Protein AF-A0A7C4GEW9-F1 (afdb_monomer_lite)

Sequence (315 aa):
MKRRIAILQPGYLPWLGYFDQLARVDLFVHYDDVQYTRRDWRNRNRVKGPDGPQWLTVPVAVKGRYDTLIRDVAIADADWARRHLATLRPPEPRPARRITRTGSATPPSLPRPASSDGSWPSFRGPVASGVADGQRLPDSWNGETRTNIRWKTPIPGLGHSSPVVWGDRVFVTIAVSSLGGATFKPGLYGDGDASTDRSRHKWIVYAIDKRTGKVVWERLAFEGEPVDKRHIKSTYASSTPATDGRIVVAWFGSQGVYAYDVNGTALWKVDLGRLDLGAYDVPAVEWGPASSPIIWDDLVILQCDNQTDSFIVAP

Secondary structure (DSSP, 8-state):
-PPPEEEE---SS--HHHHHHHHH-SEEEE--SSB--TTSTTTEEEEEETTEEEEEE--B--TT-SS-BGGGPPBS-TTHHHHHHHHHSPPSPPPPP--EEEE-SSPPPPPPPPP-TT-B-STTSGGG----TTS---S---TTT-TT--------SB--PPPEEETTEEEEEEEEETTSS-----SS--SSPBPS--S-EEEEEEEEETTT--EEEEEEEEEE--SS--BTT--TT-SPPEE-SSEEEEE-GGG-EEEEETT--EEEEEE------EETTEEEEE-------EEETTEEEEEE--TTT-EEE--

pLDDT: mean 90.79, std 7.69, range [60.16, 98.75]

Structure (mmCIF, N/CA/C/O backbone):
data_AF-A0A7C4GEW9-F1
#
_entry.id   AF-A0A7C4GEW9-F1
#
loop_
_atom_site.group_PDB
_atom_site.id
_atom_site.type_symbol
_atom_site.label_atom_id
_atom_site.label_alt_id
_atom_site.label_comp_id
_atom_site.label_asym_id
_atom_site.label_entity_id
_atom_site.label_seq_id
_atom_site.pdbx_PDB_ins_code
_atom_site.Cartn_x
_atom_site.Cartn_y
_atom_site.Cartn_z
_atom_site.occupancy
_atom_site.B_iso_or_equiv
_atom_site.auth_seq_id
_atom_site.auth_comp_id
_atom_site.auth_asym_id
_atom_site.auth_atom_id
_atom_site.pdbx_PDB_model_num
ATOM 1 N N . MET A 1 1 ? -16.437 -19.220 -25.711 1.00 68.62 1 MET A N 1
ATOM 2 C CA . MET A 1 1 ? -15.608 -18.375 -24.818 1.00 68.62 1 MET A CA 1
ATOM 3 C C . MET A 1 1 ? -15.107 -17.180 -25.623 1.00 68.62 1 MET A C 1
ATOM 5 O O . MET A 1 1 ? -14.676 -17.397 -26.749 1.00 68.62 1 MET A O 1
ATOM 9 N N . LYS A 1 2 ? -15.206 -15.941 -25.118 1.00 85.25 2 LYS A N 1
ATOM 10 C CA . LYS A 1 2 ? -14.604 -14.772 -25.791 1.00 85.25 2 LYS A CA 1
ATOM 11 C C . LYS A 1 2 ? -13.094 -14.779 -25.514 1.00 85.25 2 LYS A C 1
ATOM 13 O O . LYS A 1 2 ? -12.726 -14.832 -24.347 1.00 85.25 2 LYS A O 1
ATOM 18 N N . ARG A 1 3 ? -12.250 -14.743 -26.554 1.00 93.69 3 ARG A N 1
ATOM 19 C CA . ARG A 1 3 ? -10.795 -14.553 -26.403 1.00 93.69 3 ARG A CA 1
ATOM 20 C C . ARG A 1 3 ? -10.498 -13.083 -26.111 1.00 93.69 3 ARG A C 1
ATOM 22 O O . ARG A 1 3 ? -11.025 -12.208 -26.796 1.00 93.69 3 ARG A O 1
ATOM 29 N N . ARG A 1 4 ? -9.656 -12.817 -25.118 1.00 96.19 4 ARG A N 1
ATOM 30 C CA . ARG A 1 4 ? -9.105 -11.495 -24.804 1.00 96.19 4 ARG A CA 1
ATOM 31 C C . ARG A 1 4 ? -7.829 -11.302 -25.609 1.00 96.19 4 ARG A C 1
ATOM 33 O O . ARG A 1 4 ? -6.945 -12.154 -25.562 1.00 96.19 4 ARG A O 1
ATOM 40 N N . ILE A 1 5 ? -7.746 -10.195 -26.335 1.00 97.00 5 ILE A N 1
ATOM 41 C CA . ILE A 1 5 ? -6.612 -9.869 -27.200 1.00 97.00 5 ILE A CA 1
ATOM 42 C C . ILE A 1 5 ? -6.106 -8.479 -26.814 1.00 97.00 5 ILE A C 1
ATOM 44 O O . ILE A 1 5 ? -6.915 -7.562 -26.675 1.00 97.00 5 ILE A O 1
ATOM 48 N N . ALA A 1 6 ? -4.792 -8.324 -26.655 1.00 96.81 6 ALA A N 1
ATOM 49 C CA . ALA A 1 6 ? -4.138 -7.018 -26.570 1.00 96.81 6 ALA A CA 1
ATOM 50 C C . ALA A 1 6 ? -3.207 -6.835 -27.769 1.00 96.81 6 ALA A C 1
ATOM 52 O O . ALA A 1 6 ? -2.519 -7.770 -28.178 1.00 96.81 6 ALA A O 1
ATOM 53 N N . ILE A 1 7 ? -3.206 -5.628 -28.331 1.00 96.94 7 ILE A N 1
ATOM 54 C CA . ILE A 1 7 ? -2.414 -5.253 -29.502 1.00 96.94 7 ILE A CA 1
ATOM 55 C C . ILE A 1 7 ? -1.656 -3.978 -29.137 1.00 96.94 7 ILE A C 1
ATOM 57 O O . ILE A 1 7 ? -2.282 -2.934 -28.956 1.00 96.94 7 ILE A O 1
ATOM 61 N N . LEU A 1 8 ? -0.332 -4.060 -28.994 1.00 95.31 8 LEU A N 1
ATOM 62 C CA . LEU A 1 8 ? 0.520 -2.929 -28.603 1.00 95.31 8 LEU A CA 1
ATOM 63 C C . LEU A 1 8 ? 1.819 -2.917 -29.406 1.00 95.31 8 LEU A C 1
ATOM 65 O O . LEU A 1 8 ? 2.391 -3.963 -29.709 1.00 95.31 8 LEU A O 1
ATOM 69 N N . GLN A 1 9 ? 2.314 -1.718 -29.714 1.00 93.44 9 GLN A N 1
ATOM 70 C CA . GLN A 1 9 ? 3.649 -1.548 -30.290 1.00 93.44 9 GLN A CA 1
ATOM 71 C C . GLN A 1 9 ? 4.717 -1.993 -29.271 1.00 93.44 9 GLN A C 1
ATOM 73 O O . GLN A 1 9 ? 4.549 -1.743 -28.073 1.00 93.44 9 GLN A O 1
ATOM 78 N N . PRO A 1 10 ? 5.824 -2.624 -29.705 1.00 91.44 10 PRO A N 1
ATOM 79 C CA . PRO A 1 10 ? 6.915 -2.975 -28.803 1.00 91.44 10 PRO A CA 1
ATOM 80 C C . PRO A 1 10 ? 7.613 -1.714 -28.278 1.00 91.44 10 PRO A C 1
ATOM 82 O O . PRO A 1 10 ? 7.695 -0.698 -28.970 1.00 91.44 10 PRO A O 1
ATOM 85 N N . GLY A 1 11 ? 8.158 -1.792 -27.065 1.00 90.00 11 GLY A N 1
ATOM 86 C CA . GLY A 1 11 ? 8.915 -0.702 -26.458 1.00 90.00 11 GLY A CA 1
ATOM 87 C C . GLY A 1 11 ? 10.159 -1.197 -25.735 1.00 90.00 11 GLY A C 1
ATOM 88 O O . GLY A 1 11 ? 10.149 -2.251 -25.103 1.00 90.00 11 GLY A O 1
ATOM 89 N N . TYR A 1 12 ? 11.239 -0.427 -25.818 1.00 91.75 12 TYR A N 1
ATOM 90 C CA . TYR A 1 12 ? 12.416 -0.598 -24.976 1.00 91.75 12 TYR A CA 1
ATOM 91 C C . TYR A 1 12 ? 12.065 -0.200 -23.540 1.00 91.75 12 TYR A C 1
ATOM 93 O O . TYR A 1 12 ? 11.583 0.905 -23.367 1.00 91.75 12 TYR A O 1
ATOM 101 N N . LEU A 1 13 ? 12.308 -1.049 -22.531 1.00 91.62 13 LEU A N 1
ATOM 102 C CA . LEU A 1 13 ? 11.919 -0.813 -21.122 1.00 91.62 13 LEU A CA 1
ATOM 103 C C . LEU A 1 13 ? 10.456 -0.326 -20.974 1.00 91.62 13 LEU A C 1
ATOM 105 O O . LEU A 1 13 ? 10.226 0.813 -20.556 1.00 91.62 13 LEU A O 1
ATOM 109 N N . PRO A 1 14 ? 9.458 -1.145 -21.355 1.00 90.94 14 PRO A N 1
ATOM 110 C CA . PRO A 1 14 ? 8.067 -0.723 -21.305 1.00 90.94 14 PRO A CA 1
ATOM 111 C C . PRO A 1 14 ? 7.590 -0.568 -19.853 1.00 90.94 14 PRO A C 1
ATOM 113 O O . PRO A 1 14 ? 8.111 -1.192 -18.927 1.00 90.94 14 PRO A O 1
ATOM 116 N N . TRP A 1 15 ? 6.578 0.274 -19.657 1.00 89.31 15 TRP A N 1
ATOM 117 C CA . TRP A 1 15 ? 5.946 0.495 -18.356 1.00 89.31 15 TRP A CA 1
ATOM 118 C C . TRP A 1 15 ? 5.228 -0.772 -17.854 1.00 89.31 15 TRP A C 1
ATOM 120 O O . TRP A 1 15 ? 4.841 -1.635 -18.641 1.00 89.31 15 TRP A O 1
ATOM 130 N N . LEU A 1 16 ? 5.006 -0.878 -16.539 1.00 87.12 16 LEU A N 1
ATOM 131 C CA . LEU A 1 16 ? 4.518 -2.112 -15.901 1.00 87.12 16 LEU A CA 1
ATOM 132 C C . LEU A 1 16 ? 3.201 -2.654 -16.469 1.00 87.12 16 LEU A C 1
ATOM 134 O O . LEU A 1 16 ? 3.041 -3.867 -16.573 1.00 87.12 16 LEU A O 1
ATOM 138 N N . GLY A 1 17 ? 2.264 -1.797 -16.876 1.00 89.31 17 GLY A N 1
ATOM 139 C CA . GLY A 1 17 ? 0.992 -2.289 -17.398 1.00 89.31 17 GLY A CA 1
ATOM 140 C C . GLY A 1 17 ? 1.057 -2.840 -18.821 1.00 89.31 17 GLY A C 1
ATOM 141 O O . GLY A 1 17 ? 0.121 -3.515 -19.229 1.00 89.31 17 GLY A O 1
ATOM 142 N N . TYR A 1 18 ? 2.174 -2.671 -19.537 1.00 92.69 18 TYR A N 1
ATOM 143 C CA . TYR A 1 18 ? 2.456 -3.485 -20.721 1.00 92.69 18 TYR A CA 1
ATOM 144 C C . TYR A 1 18 ? 2.511 -4.974 -20.343 1.00 92.69 18 TYR A C 1
ATOM 146 O O . TYR A 1 18 ? 1.886 -5.814 -20.988 1.00 92.69 18 TYR A O 1
ATOM 154 N N . PHE A 1 19 ? 3.221 -5.296 -19.255 1.00 91.94 19 PHE A N 1
ATOM 155 C CA . PHE A 1 19 ? 3.336 -6.662 -18.743 1.00 91.94 19 PHE A CA 1
ATOM 156 C C . PHE A 1 19 ? 2.042 -7.138 -18.077 1.00 91.94 19 PHE A C 1
ATOM 158 O O . PHE A 1 19 ? 1.675 -8.297 -18.238 1.00 91.94 19 PHE A O 1
ATOM 165 N N . ASP A 1 20 ? 1.318 -6.251 -17.387 1.00 89.38 20 ASP A N 1
ATOM 166 C CA . ASP A 1 20 ? -0.007 -6.572 -16.835 1.00 89.38 20 ASP A CA 1
ATOM 167 C C . ASP A 1 20 ? -1.002 -6.944 -17.946 1.00 89.38 20 ASP A C 1
ATOM 169 O O . ASP A 1 20 ? -1.702 -7.949 -17.848 1.00 89.38 20 ASP A O 1
ATOM 173 N N . GLN A 1 21 ? -1.025 -6.190 -19.051 1.00 91.38 21 GLN A N 1
ATOM 174 C CA . GLN A 1 21 ? -1.842 -6.527 -20.218 1.00 91.38 21 GLN A CA 1
ATOM 175 C C . GLN A 1 21 ? -1.414 -7.860 -20.831 1.00 91.38 21 GLN A C 1
ATOM 177 O O . GLN A 1 21 ? -2.272 -8.707 -21.068 1.00 91.38 21 GLN A O 1
ATOM 182 N N . LEU A 1 22 ? -0.108 -8.072 -21.029 1.00 93.44 22 LEU A N 1
ATOM 183 C CA . LEU A 1 22 ? 0.448 -9.334 -21.522 1.00 93.44 22 LEU A CA 1
ATOM 184 C C . LEU A 1 22 ? 0.022 -10.533 -20.660 1.00 93.44 22 LEU A C 1
ATOM 186 O O . LEU A 1 22 ? -0.371 -11.559 -21.205 1.00 93.44 22 LEU A O 1
ATOM 190 N N . ALA A 1 23 ? 0.036 -10.392 -19.334 1.00 90.81 23 ALA A N 1
ATOM 191 C CA . ALA A 1 23 ? -0.348 -11.450 -18.400 1.00 90.81 23 ALA A CA 1
ATOM 192 C C . ALA A 1 23 ? -1.866 -11.723 -18.350 1.00 90.81 23 ALA A C 1
ATOM 194 O O . ALA A 1 23 ? -2.288 -12.779 -17.878 1.00 90.81 23 ALA A O 1
ATOM 195 N N . ARG A 1 24 ? -2.707 -10.784 -18.806 1.00 90.19 24 ARG A N 1
ATOM 196 C CA . ARG A 1 24 ? -4.179 -10.865 -18.705 1.00 90.19 24 ARG A CA 1
ATOM 197 C C . ARG A 1 24 ? -4.882 -11.336 -19.972 1.00 90.19 24 ARG A C 1
ATOM 199 O O . ARG A 1 24 ? -6.085 -11.608 -19.909 1.00 90.19 24 ARG A O 1
ATOM 206 N N . VAL A 1 25 ? -4.198 -11.375 -21.110 1.00 94.75 25 VAL A N 1
ATOM 207 C CA . VAL A 1 25 ? -4.804 -11.713 -22.404 1.00 94.75 25 VAL A CA 1
ATOM 208 C C . VAL A 1 25 ? -4.492 -13.137 -22.833 1.00 94.75 25 VAL A C 1
ATOM 210 O O . VAL A 1 25 ? -3.486 -13.715 -22.443 1.00 94.75 25 VAL A O 1
ATOM 213 N N . ASP A 1 26 ? -5.367 -13.698 -23.667 1.00 96.62 26 ASP A N 1
ATOM 214 C CA . ASP A 1 26 ? -5.178 -15.039 -24.224 1.00 96.62 26 ASP A CA 1
ATOM 215 C C . ASP A 1 26 ? -4.279 -14.994 -25.478 1.00 96.62 26 ASP A C 1
ATOM 217 O O . ASP A 1 26 ? -3.694 -16.000 -25.871 1.00 96.62 26 ASP A O 1
ATOM 221 N N . LEU A 1 27 ? -4.181 -13.822 -26.119 1.00 96.44 27 LEU A N 1
ATOM 222 C CA . LEU A 1 27 ? -3.279 -13.534 -27.231 1.00 96.44 27 LEU A CA 1
ATOM 223 C C . LEU A 1 27 ? -2.762 -12.095 -27.118 1.00 96.44 27 LEU A C 1
ATOM 225 O O . LEU A 1 27 ? -3.548 -11.148 -27.061 1.00 96.44 27 LEU A O 1
ATOM 229 N N . PHE A 1 28 ? -1.443 -11.932 -27.142 1.00 96.81 28 PHE A N 1
ATOM 230 C CA . PHE A 1 28 ? -0.791 -10.631 -27.228 1.00 96.81 28 PHE A CA 1
ATOM 231 C C . PHE A 1 28 ? -0.137 -10.481 -28.600 1.00 96.81 28 PHE A C 1
ATOM 233 O O . PHE A 1 28 ? 0.632 -11.345 -29.019 1.00 96.81 28 PHE A O 1
ATOM 240 N N . VAL A 1 29 ? -0.453 -9.399 -29.306 1.00 96.50 29 VAL A N 1
ATOM 241 C CA . VAL A 1 29 ? 0.064 -9.115 -30.647 1.00 96.50 29 VAL A CA 1
ATOM 242 C C . VAL A 1 29 ? 0.995 -7.912 -30.575 1.00 96.50 29 VAL A C 1
ATOM 244 O O . VAL A 1 29 ? 0.588 -6.824 -30.162 1.00 96.50 29 VAL A O 1
ATOM 247 N N . HIS A 1 30 ? 2.239 -8.101 -31.013 1.00 95.12 30 HIS A N 1
ATOM 248 C CA . HIS A 1 30 ? 3.147 -6.989 -31.260 1.00 95.12 30 HIS A CA 1
ATOM 249 C C . HIS A 1 30 ? 2.709 -6.250 -32.526 1.00 95.12 30 HIS A C 1
ATOM 251 O O . HIS A 1 30 ? 2.726 -6.809 -33.619 1.00 95.12 30 HIS A O 1
ATOM 257 N N . TYR A 1 31 ? 2.302 -4.993 -32.372 1.00 95.75 31 TYR A N 1
ATOM 258 C CA . TYR A 1 31 ? 1.908 -4.135 -33.484 1.00 95.75 31 TYR A CA 1
ATOM 259 C C . TYR A 1 31 ? 3.142 -3.474 -34.098 1.00 95.75 31 TYR A C 1
ATOM 261 O O . TYR A 1 31 ? 3.495 -2.344 -33.760 1.00 95.75 31 TYR A O 1
ATOM 269 N N . ASP A 1 32 ? 3.864 -4.220 -34.926 1.00 94.50 32 ASP A N 1
ATOM 270 C CA . ASP A 1 32 ? 5.180 -3.839 -35.447 1.00 94.50 32 ASP A CA 1
ATOM 271 C C . ASP A 1 32 ? 5.240 -3.679 -36.983 1.00 94.50 32 ASP A C 1
ATOM 273 O O . ASP A 1 32 ? 6.295 -3.336 -37.516 1.00 94.50 32 ASP A O 1
ATOM 277 N N . ASP A 1 33 ? 4.112 -3.831 -37.689 1.00 95.25 33 ASP A N 1
ATOM 278 C CA . ASP A 1 33 ? 3.904 -3.492 -39.117 1.00 95.25 33 ASP A CA 1
ATOM 279 C C . ASP A 1 33 ? 3.539 -2.020 -39.349 1.00 95.25 33 ASP A C 1
ATOM 281 O O . ASP A 1 33 ? 2.965 -1.639 -40.368 1.00 95.25 33 ASP A O 1
ATOM 285 N N . VAL A 1 34 ? 3.911 -1.161 -38.411 1.00 93.06 34 VAL A N 1
ATOM 286 C CA . VAL A 1 34 ? 3.724 0.286 -38.499 1.00 93.06 34 VAL A CA 1
ATOM 287 C C . VAL A 1 34 ? 5.048 1.007 -38.588 1.00 93.06 34 VAL A C 1
ATOM 289 O O . VAL A 1 34 ? 6.083 0.503 -38.153 1.00 93.06 34 VAL A O 1
ATOM 292 N N . GLN A 1 35 ? 5.002 2.216 -39.141 1.00 92.38 35 GLN A N 1
ATOM 293 C CA . GLN A 1 35 ? 6.175 3.052 -39.347 1.00 92.38 35 GLN A CA 1
ATOM 294 C C . GLN A 1 35 ? 6.931 3.310 -38.034 1.00 92.38 35 GLN A C 1
ATOM 296 O O . GLN A 1 35 ? 6.380 3.756 -37.018 1.00 92.38 35 GLN A O 1
ATOM 301 N N . TYR A 1 36 ? 8.237 3.067 -38.068 1.00 90.81 36 TYR A N 1
ATOM 302 C CA . TYR A 1 36 ? 9.139 3.437 -36.993 1.00 90.81 36 TYR A CA 1
ATOM 303 C C . TYR A 1 36 ? 9.287 4.961 -36.909 1.00 90.81 36 TYR A C 1
ATOM 305 O O . TYR A 1 36 ? 9.584 5.630 -37.897 1.00 90.81 36 TYR A O 1
ATOM 313 N N . THR A 1 37 ? 9.169 5.523 -35.703 1.00 88.38 37 THR A N 1
ATOM 314 C CA . THR A 1 37 ? 9.461 6.943 -35.469 1.00 88.38 37 THR A CA 1
ATOM 315 C C . THR A 1 37 ? 10.691 7.099 -34.591 1.00 88.38 37 THR A C 1
ATOM 317 O O . THR A 1 37 ? 10.850 6.418 -33.579 1.00 88.38 37 THR A O 1
ATOM 320 N N . ARG A 1 38 ? 11.541 8.063 -34.934 1.00 84.12 38 ARG A N 1
ATOM 321 C CA . ARG A 1 38 ? 12.778 8.335 -34.198 1.00 84.12 38 ARG A CA 1
ATOM 322 C C . ARG A 1 38 ? 12.509 9.101 -32.907 1.00 84.12 38 ARG A C 1
ATOM 324 O O . ARG A 1 38 ? 11.641 9.966 -32.874 1.00 84.12 38 ARG A O 1
ATOM 331 N N . ARG A 1 39 ? 13.372 8.881 -31.906 1.00 83.25 39 ARG A N 1
ATOM 332 C CA . ARG A 1 39 ? 13.388 9.620 -30.625 1.00 83.25 39 ARG A CA 1
ATOM 333 C C . ARG A 1 39 ? 12.078 9.482 -29.836 1.00 83.25 39 ARG A C 1
ATOM 335 O O . ARG A 1 39 ? 11.735 10.374 -29.060 1.00 83.25 39 ARG A O 1
ATOM 342 N N . ASP A 1 40 ? 11.402 8.354 -30.001 1.00 87.06 40 ASP A N 1
ATOM 343 C CA . ASP A 1 40 ? 10.171 8.021 -29.291 1.00 87.06 40 ASP A CA 1
ATOM 344 C C . ASP A 1 40 ? 10.437 6.986 -28.186 1.00 87.06 40 ASP A C 1
ATOM 346 O O . ASP A 1 40 ? 11.437 6.269 -28.210 1.00 87.06 40 ASP A O 1
ATOM 350 N N . TRP A 1 41 ? 9.526 6.882 -27.226 1.00 85.69 41 TRP A N 1
ATOM 351 C CA . TRP A 1 41 ? 9.552 5.955 -26.094 1.00 85.69 41 TRP A CA 1
ATOM 352 C C . TRP A 1 41 ? 9.715 4.484 -26.499 1.00 85.69 41 TRP A C 1
ATOM 354 O O . TRP A 1 41 ? 10.196 3.671 -25.716 1.00 85.69 41 TRP A O 1
ATOM 364 N N . ARG A 1 42 ? 9.402 4.139 -27.753 1.00 87.75 42 ARG A N 1
ATOM 365 C CA . ARG A 1 42 ? 9.656 2.810 -28.323 1.00 87.75 42 ARG A CA 1
ATOM 366 C C . ARG A 1 42 ? 11.130 2.418 -28.331 1.00 87.75 42 ARG A C 1
ATOM 368 O O . ARG A 1 42 ? 11.439 1.249 -28.127 1.00 87.75 42 ARG A O 1
ATOM 375 N N . ASN A 1 43 ? 12.041 3.366 -28.557 1.00 91.88 43 ASN A N 1
ATOM 376 C CA . ASN A 1 43 ? 13.473 3.079 -28.671 1.00 91.88 43 ASN A CA 1
ATOM 377 C C . ASN A 1 43 ? 14.322 3.764 -27.595 1.00 91.88 43 ASN A C 1
ATOM 379 O O . ASN A 1 43 ? 15.546 3.627 -27.616 1.00 91.88 43 ASN A O 1
ATOM 383 N N . ARG A 1 44 ? 13.711 4.504 -26.663 1.00 93.75 44 ARG A N 1
ATOM 384 C CA . ARG A 1 44 ? 14.440 5.139 -25.566 1.00 93.75 44 ARG A CA 1
ATOM 385 C C . ARG A 1 44 ? 13.614 5.312 -24.301 1.00 93.75 44 ARG A C 1
ATOM 387 O O . ARG A 1 44 ? 12.412 5.516 -24.366 1.00 93.75 44 ARG A O 1
ATOM 394 N N . ASN A 1 45 ? 14.298 5.337 -23.164 1.00 94.19 45 ASN A N 1
ATOM 395 C CA . ASN A 1 45 ? 13.718 5.668 -21.867 1.00 94.19 45 ASN A CA 1
ATOM 396 C C . ASN A 1 45 ? 14.550 6.712 -21.135 1.00 94.19 45 ASN A C 1
ATOM 398 O O . ASN A 1 45 ? 15.758 6.820 -21.356 1.00 94.19 45 ASN A O 1
ATOM 402 N N . ARG A 1 46 ? 13.899 7.475 -20.254 1.00 91.88 46 ARG A N 1
ATOM 403 C CA . ARG A 1 46 ? 14.572 8.427 -19.371 1.00 91.88 46 ARG A CA 1
ATOM 404 C C . ARG A 1 46 ? 14.743 7.784 -18.003 1.00 91.88 46 ARG A C 1
ATOM 406 O O . ARG A 1 46 ? 13.765 7.362 -17.399 1.00 91.88 46 ARG A O 1
ATOM 413 N N . VAL A 1 47 ? 15.980 7.717 -17.528 1.00 89.81 47 VAL A N 1
ATOM 414 C CA . VAL A 1 47 ? 16.335 7.085 -16.252 1.00 89.81 47 VAL A CA 1
ATOM 415 C C . VAL A 1 47 ? 17.085 8.077 -15.375 1.00 89.81 47 VAL A C 1
ATOM 417 O O . VAL A 1 47 ? 17.750 8.981 -15.884 1.00 89.81 47 VAL A O 1
ATOM 420 N N . LYS A 1 48 ? 16.983 7.926 -14.055 1.00 82.00 48 LYS A N 1
ATOM 421 C CA . LYS A 1 48 ? 17.805 8.685 -13.108 1.00 82.00 48 LYS A CA 1
ATOM 422 C C . LYS A 1 48 ? 19.188 8.036 -13.049 1.00 82.00 48 LYS A C 1
ATOM 424 O O . LYS A 1 48 ? 19.294 6.886 -12.638 1.00 82.00 48 LYS A O 1
ATOM 429 N N . GLY A 1 49 ? 20.216 8.753 -13.489 1.00 79.06 49 GLY A N 1
ATOM 430 C CA . GLY A 1 49 ? 21.611 8.363 -13.308 1.00 79.06 49 GLY A CA 1
ATOM 431 C C . GLY A 1 49 ? 22.295 9.154 -12.188 1.00 79.06 49 GLY A C 1
ATOM 432 O O . GLY A 1 49 ? 21.646 9.993 -11.557 1.00 79.06 49 GLY A O 1
ATOM 433 N N . PRO A 1 50 ? 23.597 8.910 -11.956 1.00 72.06 50 PRO A N 1
ATOM 434 C CA . PRO A 1 50 ? 24.366 9.572 -10.898 1.00 72.06 50 PRO A CA 1
ATOM 435 C C . PRO A 1 50 ? 24.401 11.099 -11.062 1.00 72.06 50 PRO A C 1
ATOM 437 O O . PRO A 1 50 ? 24.173 11.816 -10.096 1.00 72.06 50 PRO A O 1
ATOM 440 N N . ASP A 1 51 ? 24.551 11.588 -12.295 1.00 78.12 51 ASP A N 1
ATOM 441 C CA . ASP A 1 51 ? 24.590 13.024 -12.614 1.00 78.12 51 ASP A CA 1
ATOM 442 C C . ASP A 1 51 ? 23.206 13.602 -12.975 1.00 78.12 51 ASP A C 1
ATOM 444 O O . ASP A 1 51 ? 23.089 14.664 -13.586 1.00 78.12 51 ASP A O 1
ATO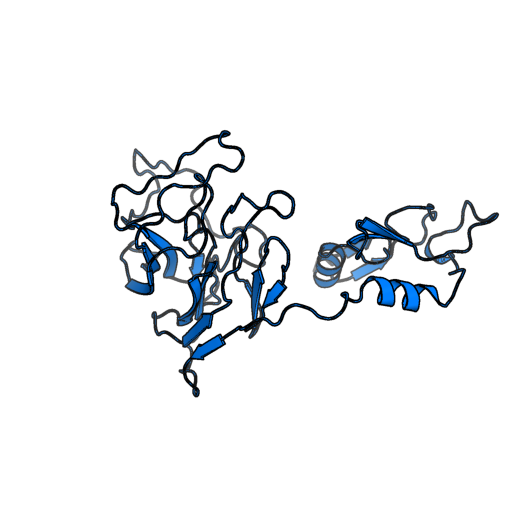M 448 N N . GLY A 1 52 ? 22.129 12.883 -12.636 1.00 82.00 52 GLY A N 1
ATOM 449 C CA . GLY A 1 52 ? 20.750 13.276 -12.921 1.00 82.00 52 GLY A CA 1
ATOM 450 C C . GLY A 1 52 ? 20.091 12.513 -14.081 1.00 82.00 52 GLY A C 1
ATOM 451 O O . GLY A 1 52 ? 20.539 11.431 -14.477 1.00 82.00 52 GLY A O 1
ATOM 452 N N . PRO A 1 53 ? 18.951 13.012 -14.597 1.00 89.31 53 PRO A N 1
ATOM 453 C CA . PRO A 1 53 ? 18.167 12.306 -15.606 1.00 89.31 53 PRO A CA 1
ATOM 454 C C . PRO A 1 53 ? 18.900 12.185 -16.948 1.00 89.31 53 PRO A C 1
ATOM 456 O O . PRO A 1 53 ? 19.221 13.195 -17.570 1.00 89.31 53 PRO A O 1
ATOM 459 N N . GLN A 1 54 ? 19.055 10.964 -17.458 1.00 91.69 54 GLN A N 1
ATOM 460 C CA . GLN A 1 54 ? 19.697 10.678 -18.745 1.00 91.69 54 GLN A CA 1
ATOM 461 C C . GLN A 1 54 ? 18.827 9.790 -19.643 1.00 91.69 54 GLN A C 1
ATOM 463 O O . GLN A 1 54 ? 17.963 9.051 -19.170 1.00 91.69 54 GLN A O 1
ATOM 468 N N . TRP A 1 55 ? 19.038 9.878 -20.957 1.00 93.38 55 TRP A N 1
ATOM 469 C CA . TRP A 1 55 ? 18.338 9.051 -21.941 1.00 93.38 55 TRP A CA 1
ATOM 470 C C . TRP A 1 55 ? 19.127 7.778 -22.242 1.00 93.38 55 TRP A C 1
ATOM 472 O O . TRP A 1 55 ? 20.255 7.849 -22.719 1.00 93.38 55 TRP A O 1
ATOM 482 N N . LEU A 1 56 ? 18.491 6.622 -22.076 1.00 94.56 56 LEU A N 1
ATOM 483 C CA . LEU A 1 56 ? 18.945 5.358 -22.649 1.00 94.56 56 LEU A CA 1
ATOM 484 C C . LEU A 1 56 ? 18.278 5.190 -24.007 1.00 94.56 56 LEU A C 1
ATOM 486 O O . LEU A 1 56 ? 17.060 5.060 -24.054 1.00 94.56 56 LEU A O 1
ATOM 490 N N . THR A 1 57 ? 19.039 5.212 -25.101 1.00 94.94 57 THR A N 1
ATOM 491 C CA . THR A 1 57 ? 18.502 5.106 -26.469 1.00 94.94 57 THR A CA 1
ATOM 492 C C . THR A 1 57 ? 19.097 3.895 -27.165 1.00 94.94 57 THR A C 1
ATOM 494 O O . THR A 1 57 ? 20.307 3.838 -27.362 1.00 94.94 57 THR A O 1
ATOM 497 N N . VAL A 1 58 ? 18.251 2.947 -27.571 1.00 94.25 58 VAL A N 1
ATOM 498 C CA . VAL A 1 58 ? 18.665 1.820 -28.412 1.00 94.25 58 VAL A CA 1
ATOM 499 C C . VAL A 1 58 ? 19.102 2.385 -29.770 1.00 94.25 58 VAL A C 1
ATOM 501 O O . VAL A 1 58 ? 18.288 3.025 -30.453 1.00 94.25 58 VAL A O 1
ATOM 504 N N . PRO A 1 59 ? 20.377 2.210 -30.160 1.00 93.44 59 PRO A N 1
ATOM 505 C CA . PRO A 1 59 ? 20.897 2.742 -31.406 1.00 93.44 59 PRO A CA 1
ATOM 506 C C . PRO A 1 59 ? 20.363 1.910 -32.567 1.00 93.44 59 PRO A C 1
ATOM 508 O O . PRO A 1 59 ? 20.537 0.695 -32.610 1.00 93.44 59 PRO A O 1
ATOM 511 N N . VAL A 1 60 ? 19.721 2.569 -33.526 1.00 91.75 60 VAL A N 1
ATOM 512 C CA . VAL A 1 60 ? 19.088 1.915 -34.675 1.00 91.75 60 VAL A CA 1
ATOM 513 C C . VAL A 1 60 ? 19.545 2.532 -35.994 1.00 91.75 60 VAL A C 1
ATOM 515 O O . VAL A 1 60 ? 19.857 3.724 -36.069 1.00 91.75 60 VAL A O 1
ATOM 518 N N . ALA A 1 61 ? 19.586 1.722 -37.049 1.00 88.38 61 ALA A N 1
ATOM 519 C CA . ALA A 1 61 ? 19.988 2.139 -38.384 1.00 88.38 61 ALA A CA 1
ATOM 520 C C . ALA A 1 61 ? 18.879 2.976 -39.036 1.00 88.38 61 ALA A C 1
ATOM 522 O O . ALA A 1 61 ? 17.844 2.453 -39.441 1.00 88.38 61 ALA A O 1
ATOM 523 N N . VAL A 1 62 ? 19.092 4.292 -39.133 1.00 75.38 62 VAL A N 1
ATOM 524 C CA . VAL A 1 62 ? 18.039 5.237 -39.547 1.00 75.38 62 VAL A CA 1
ATOM 525 C C . VAL A 1 62 ? 18.322 6.008 -40.838 1.00 75.38 62 VAL A C 1
ATOM 527 O O . VAL A 1 62 ? 17.391 6.497 -41.472 1.00 75.38 62 VAL A O 1
ATOM 530 N N . LYS A 1 63 ? 19.579 6.158 -41.264 1.00 74.06 63 LYS A N 1
ATOM 531 C CA . LYS A 1 63 ? 19.922 6.987 -42.434 1.00 74.06 63 LYS A CA 1
ATOM 532 C C . LYS A 1 63 ? 19.282 6.413 -43.712 1.00 74.06 63 LYS A C 1
ATOM 534 O O . LYS A 1 63 ? 19.498 5.249 -44.025 1.00 74.06 63 LYS A O 1
ATOM 539 N N . GLY A 1 64 ? 18.491 7.226 -44.423 1.00 71.44 64 GLY A N 1
ATOM 540 C CA . GLY A 1 64 ? 17.786 6.825 -45.655 1.00 71.44 64 GLY A CA 1
ATOM 541 C C . GLY A 1 64 ? 16.579 5.896 -45.460 1.00 71.44 64 GLY A C 1
ATOM 542 O O . GLY A 1 64 ? 16.049 5.389 -46.438 1.00 71.44 64 GLY A O 1
ATOM 543 N N . ARG A 1 65 ? 16.149 5.661 -44.213 1.00 74.38 65 ARG A N 1
ATOM 544 C CA . ARG A 1 65 ? 15.120 4.681 -43.833 1.00 74.38 65 ARG A CA 1
ATOM 545 C C . ARG A 1 65 ? 13.950 5.370 -43.125 1.00 74.38 65 ARG A C 1
ATOM 547 O O . ARG A 1 65 ? 13.863 5.340 -41.899 1.00 74.38 65 ARG A O 1
ATOM 554 N N . TYR A 1 66 ? 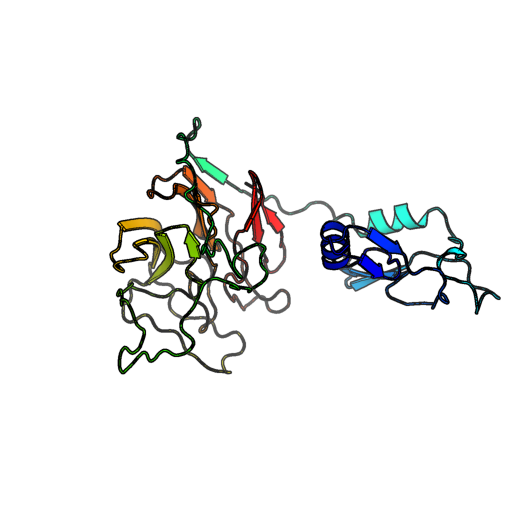13.135 6.110 -43.878 1.00 73.31 66 TYR A N 1
ATOM 555 C CA . TYR A 1 66 ? 12.045 6.926 -43.319 1.00 73.31 66 TYR A CA 1
ATOM 556 C C . TYR A 1 66 ? 10.721 6.159 -43.194 1.00 73.31 66 TYR A C 1
ATOM 558 O O . TYR A 1 66 ? 9.988 6.411 -42.244 1.00 73.31 66 TYR A O 1
ATOM 566 N N . ASP A 1 67 ? 10.479 5.166 -44.052 1.00 85.81 67 ASP A N 1
ATOM 567 C CA . ASP A 1 67 ? 9.237 4.368 -44.074 1.00 85.81 67 ASP A CA 1
ATOM 568 C C . ASP A 1 67 ? 9.419 2.947 -43.518 1.00 85.81 67 ASP A C 1
ATOM 570 O O . ASP A 1 67 ? 8.583 2.070 -43.707 1.00 85.81 67 ASP A O 1
ATOM 574 N N . THR A 1 68 ? 10.539 2.694 -42.838 1.00 90.69 68 THR A N 1
ATOM 575 C CA . THR A 1 68 ? 10.845 1.380 -42.263 1.00 90.69 68 THR A CA 1
ATOM 576 C C . THR A 1 68 ? 9.833 1.022 -41.178 1.00 90.69 68 THR A C 1
ATOM 578 O O . THR A 1 68 ? 9.596 1.811 -40.259 1.00 90.69 68 THR A O 1
ATOM 581 N N . LEU A 1 69 ? 9.251 -0.174 -41.280 1.00 93.81 69 LEU A N 1
ATOM 582 C CA . LEU A 1 69 ? 8.364 -0.723 -40.259 1.00 93.81 69 LEU A CA 1
ATOM 583 C C . LEU A 1 69 ? 9.164 -1.066 -39.004 1.00 93.81 69 LEU A C 1
ATOM 585 O O . LEU A 1 69 ? 10.348 -1.387 -39.093 1.00 93.81 69 LEU A O 1
ATOM 589 N N . ILE A 1 70 ? 8.529 -1.031 -37.833 1.00 92.88 70 ILE A N 1
ATOM 590 C CA . ILE A 1 70 ? 9.189 -1.350 -36.558 1.00 92.88 70 ILE A CA 1
ATOM 591 C C . ILE A 1 70 ? 9.889 -2.719 -36.614 1.00 92.88 70 ILE A C 1
ATOM 593 O O . ILE A 1 70 ? 11.037 -2.817 -36.179 1.00 92.88 70 ILE A O 1
ATOM 597 N N . ARG A 1 71 ? 9.246 -3.741 -37.194 1.00 93.31 71 ARG A N 1
ATOM 598 C CA . ARG A 1 71 ? 9.812 -5.097 -37.339 1.00 93.31 71 ARG A CA 1
ATOM 599 C C . ARG A 1 71 ? 11.082 -5.181 -38.198 1.00 93.31 71 ARG A C 1
ATOM 601 O O . ARG A 1 71 ? 11.857 -6.116 -38.032 1.00 93.31 71 ARG A O 1
ATOM 608 N N . ASP A 1 72 ? 11.321 -4.195 -39.063 1.00 92.94 72 ASP A N 1
ATOM 609 C CA . ASP A 1 72 ? 12.449 -4.166 -40.008 1.00 92.94 72 ASP A CA 1
ATOM 610 C C . ASP A 1 72 ? 13.615 -3.278 -39.526 1.00 92.94 72 ASP A C 1
ATOM 612 O O . ASP A 1 72 ? 14.614 -3.074 -40.229 1.00 92.94 72 ASP A O 1
ATOM 616 N N . VAL A 1 73 ? 13.505 -2.699 -38.326 1.00 91.19 73 VAL A N 1
ATOM 617 C CA . VAL A 1 73 ? 14.533 -1.818 -37.765 1.00 91.19 73 VAL A CA 1
ATOM 618 C C . VAL A 1 73 ? 15.733 -2.631 -37.277 1.00 91.19 73 VAL A C 1
ATOM 620 O O . VAL A 1 73 ? 15.647 -3.403 -36.327 1.00 91.19 73 VAL A O 1
ATOM 623 N N . ALA A 1 74 ? 16.900 -2.383 -37.873 1.00 91.44 74 ALA A N 1
ATOM 624 C CA . ALA A 1 74 ? 18.159 -2.980 -37.434 1.00 91.44 74 ALA A CA 1
ATOM 625 C C . ALA A 1 74 ? 18.819 -2.162 -36.311 1.00 91.44 74 ALA A C 1
ATOM 627 O O . ALA A 1 74 ? 18.889 -0.931 -36.382 1.00 91.44 74 ALA A O 1
ATOM 628 N N . ILE A 1 75 ? 19.366 -2.849 -35.306 1.00 93.25 75 ILE A N 1
ATOM 629 C CA . ILE A 1 75 ? 20.208 -2.246 -34.263 1.00 93.25 75 ILE A CA 1
ATOM 630 C C . ILE A 1 75 ? 21.569 -1.883 -34.874 1.00 93.25 75 ILE A C 1
ATOM 632 O O . ILE A 1 75 ? 22.179 -2.692 -35.567 1.00 93.25 75 ILE A O 1
ATOM 636 N N . ALA A 1 76 ? 22.034 -0.656 -34.638 1.00 93.38 76 ALA A N 1
ATOM 637 C CA . ALA A 1 76 ? 23.239 -0.109 -35.271 1.00 93.38 76 ALA A CA 1
ATOM 638 C C . ALA A 1 76 ? 24.540 -0.381 -34.498 1.00 93.38 76 ALA A C 1
ATOM 640 O O . ALA A 1 76 ? 25.621 -0.221 -35.053 1.00 93.38 76 ALA A O 1
ATOM 641 N N . ASP A 1 77 ? 24.451 -0.754 -33.224 1.00 93.81 77 ASP A N 1
ATOM 642 C CA . ASP A 1 77 ? 25.607 -0.995 -32.363 1.00 93.81 77 ASP A CA 1
ATOM 643 C C . ASP A 1 77 ? 25.267 -2.116 -31.388 1.00 93.81 77 ASP A C 1
ATOM 645 O O . ASP A 1 77 ? 24.319 -1.969 -30.627 1.00 93.81 77 ASP A O 1
ATOM 649 N N . ALA A 1 78 ? 26.024 -3.214 -31.413 1.00 92.88 78 ALA A N 1
ATOM 650 C CA . ALA A 1 78 ? 25.782 -4.412 -30.609 1.00 92.88 78 ALA A CA 1
ATOM 651 C C . ALA A 1 78 ? 26.085 -4.232 -29.107 1.00 92.88 78 ALA A C 1
ATOM 653 O O . ALA A 1 78 ? 25.544 -4.964 -28.279 1.00 92.88 78 ALA A O 1
ATOM 654 N N . ASP A 1 79 ? 26.890 -3.236 -28.732 1.00 95.38 79 ASP A N 1
ATOM 655 C CA . ASP A 1 79 ? 27.333 -3.015 -27.350 1.00 95.38 79 ASP A CA 1
ATOM 656 C C . ASP A 1 79 ? 26.368 -2.159 -26.520 1.00 95.38 79 ASP A C 1
ATOM 658 O O . ASP A 1 79 ? 26.580 -1.932 -25.322 1.00 95.38 79 ASP A O 1
ATOM 662 N N . TRP A 1 80 ? 25.276 -1.701 -27.134 1.00 94.88 80 TRP A N 1
ATOM 663 C CA . TRP A 1 80 ? 24.289 -0.825 -26.509 1.00 94.88 80 TRP A CA 1
ATOM 664 C C . TRP A 1 80 ? 23.750 -1.370 -25.180 1.00 94.88 80 TRP A C 1
ATOM 666 O O . TRP A 1 80 ? 23.666 -0.630 -24.198 1.00 94.88 80 TRP A O 1
ATOM 676 N N . ALA A 1 81 ? 23.436 -2.669 -25.127 1.00 94.00 81 ALA A N 1
ATOM 677 C CA . ALA A 1 81 ? 22.826 -3.301 -23.963 1.00 94.00 81 ALA A CA 1
ATOM 678 C C . ALA A 1 81 ? 23.786 -3.307 -22.768 1.00 94.00 81 ALA A C 1
ATOM 680 O O . ALA A 1 81 ? 23.382 -3.001 -21.647 1.00 94.00 81 ALA A O 1
ATOM 681 N N . ARG A 1 82 ? 25.079 -3.570 -23.011 1.00 94.44 82 ARG A N 1
ATOM 682 C CA . ARG A 1 82 ? 26.119 -3.535 -21.973 1.00 94.44 82 ARG A CA 1
ATOM 683 C C . ARG A 1 82 ? 26.238 -2.140 -21.364 1.00 94.44 82 ARG A C 1
ATOM 685 O O . ARG A 1 82 ? 26.309 -2.018 -20.144 1.00 94.44 82 ARG A O 1
ATOM 692 N N . ARG A 1 83 ? 26.214 -1.092 -22.195 1.00 91.69 83 ARG A N 1
ATOM 693 C CA . ARG A 1 83 ? 26.280 0.302 -21.725 1.00 91.69 83 ARG A CA 1
ATOM 694 C C . ARG A 1 83 ? 25.034 0.701 -20.942 1.00 91.69 83 ARG A C 1
ATOM 696 O O . ARG A 1 83 ? 25.162 1.279 -19.872 1.00 91.69 83 ARG A O 1
ATOM 703 N N . HIS A 1 84 ? 23.845 0.339 -21.422 1.00 93.31 84 HIS A N 1
ATOM 704 C CA . HIS A 1 84 ? 22.604 0.604 -20.693 1.00 93.31 84 HIS A CA 1
ATOM 705 C C . HIS A 1 84 ? 22.579 -0.106 -19.332 1.00 93.31 84 HIS A C 1
ATOM 707 O O . HIS A 1 84 ? 22.224 0.510 -18.331 1.00 93.31 84 HIS A O 1
ATOM 713 N N . LEU A 1 85 ? 23.012 -1.369 -19.266 1.00 90.50 85 LEU A N 1
ATOM 714 C CA . LEU A 1 85 ? 23.144 -2.091 -17.999 1.00 90.50 85 LEU A CA 1
ATOM 715 C C . LEU A 1 85 ? 24.157 -1.426 -17.064 1.00 90.50 85 LEU A C 1
ATOM 717 O O . LEU A 1 85 ? 23.901 -1.354 -15.868 1.00 90.50 85 LEU A O 1
ATOM 721 N N . ALA A 1 86 ? 25.277 -0.916 -17.585 1.00 88.50 86 ALA A N 1
ATOM 722 C CA . ALA A 1 86 ? 26.244 -0.167 -16.786 1.00 88.50 86 ALA A CA 1
ATOM 723 C C . ALA A 1 86 ? 25.638 1.120 -16.199 1.00 88.50 86 ALA A C 1
ATOM 725 O O . ALA A 1 86 ? 25.866 1.401 -15.029 1.00 88.50 86 ALA A O 1
ATOM 726 N N . THR A 1 87 ? 24.810 1.849 -16.957 1.00 87.00 87 THR A N 1
ATOM 727 C CA . THR A 1 87 ? 24.082 3.030 -16.457 1.00 87.00 87 THR A CA 1
ATOM 728 C C . THR A 1 87 ? 23.055 2.688 -15.376 1.00 87.00 87 THR A C 1
ATOM 730 O O . THR A 1 87 ? 22.856 3.467 -14.449 1.00 87.00 87 THR A O 1
ATOM 733 N N . LEU A 1 88 ? 22.367 1.550 -15.505 1.00 86.19 88 LEU A N 1
ATOM 734 C CA . LEU A 1 88 ? 21.339 1.114 -14.553 1.00 86.19 88 LEU A CA 1
ATOM 735 C C . LEU A 1 88 ? 21.922 0.492 -13.280 1.00 86.19 88 LEU A C 1
ATOM 737 O O . LEU A 1 88 ? 21.188 0.274 -12.312 1.00 86.19 88 LEU A O 1
ATOM 741 N N . ARG A 1 89 ? 23.221 0.177 -13.267 1.00 81.56 89 ARG A N 1
ATOM 742 C CA . ARG A 1 89 ? 23.879 -0.305 -12.057 1.00 81.56 89 ARG A CA 1
ATOM 743 C C . ARG A 1 89 ? 23.972 0.847 -11.053 1.00 81.56 89 ARG A C 1
ATOM 745 O O . ARG A 1 89 ? 24.417 1.933 -11.416 1.00 81.56 89 ARG A O 1
ATOM 752 N N . PRO A 1 90 ? 23.551 0.627 -9.798 1.00 68.38 90 PRO A N 1
ATOM 753 C CA . PRO A 1 90 ? 23.702 1.631 -8.754 1.00 68.38 90 PRO A CA 1
ATOM 754 C C . PRO A 1 90 ? 25.191 1.980 -8.574 1.00 68.38 90 PRO A C 1
ATOM 756 O O . PRO A 1 90 ? 26.034 1.088 -8.710 1.00 68.38 90 PRO A O 1
ATOM 759 N N . PRO A 1 91 ? 25.533 3.233 -8.235 1.00 66.75 91 PRO A N 1
ATOM 760 C CA . PRO A 1 91 ? 26.874 3.548 -7.760 1.00 66.75 91 PRO A CA 1
ATOM 761 C C . PRO A 1 91 ? 27.141 2.784 -6.450 1.00 66.75 91 PRO A C 1
ATOM 763 O O . PRO A 1 91 ? 26.294 2.752 -5.556 1.00 66.75 91 PRO A O 1
ATOM 766 N N . GLU A 1 92 ? 28.294 2.123 -6.355 1.00 72.94 92 GLU A N 1
ATOM 767 C CA . GLU A 1 92 ? 28.749 1.437 -5.140 1.00 72.94 92 GLU A CA 1
ATOM 768 C C . GLU A 1 92 ? 29.479 2.418 -4.202 1.00 72.94 92 GLU A C 1
ATOM 770 O O . GLU A 1 92 ? 30.237 3.257 -4.700 1.00 72.94 92 GLU A O 1
ATOM 775 N N . PRO A 1 93 ? 29.324 2.290 -2.867 1.00 72.50 93 PRO A N 1
ATOM 776 C CA . PRO A 1 93 ? 28.457 1.351 -2.148 1.00 72.50 93 PRO A CA 1
ATOM 777 C C . PRO A 1 93 ? 27.110 1.977 -1.737 1.00 72.50 93 PRO A C 1
ATOM 779 O O . PRO A 1 93 ? 27.037 3.140 -1.337 1.00 72.50 93 PRO A O 1
ATOM 782 N N . ARG A 1 94 ? 26.031 1.179 -1.769 1.00 68.12 94 ARG A N 1
ATOM 783 C CA . ARG A 1 94 ? 24.760 1.555 -1.120 1.00 68.12 94 ARG A CA 1
ATOM 784 C C . ARG A 1 94 ? 24.975 1.642 0.399 1.00 68.12 94 ARG A C 1
ATOM 786 O O . ARG A 1 94 ? 25.732 0.828 0.934 1.00 68.12 94 ARG A O 1
ATOM 793 N N . PRO A 1 95 ? 24.306 2.560 1.115 1.00 70.62 95 PRO A N 1
ATOM 794 C CA . PRO A 1 95 ? 24.405 2.609 2.569 1.00 70.62 95 PRO A CA 1
ATOM 795 C C . PRO A 1 95 ? 23.959 1.275 3.182 1.00 70.62 95 PRO A C 1
ATOM 797 O O . PRO A 1 95 ? 22.971 0.667 2.760 1.00 70.62 95 PRO A O 1
ATOM 800 N N . ALA A 1 96 ? 24.704 0.804 4.183 1.00 76.62 96 ALA A N 1
ATOM 801 C CA . ALA A 1 96 ? 24.337 -0.395 4.922 1.00 76.62 96 ALA A CA 1
ATOM 802 C C . ALA A 1 96 ? 23.011 -0.154 5.659 1.00 76.62 96 ALA A C 1
ATOM 804 O O . ALA A 1 96 ? 22.905 0.758 6.478 1.00 76.62 96 ALA A O 1
ATOM 805 N N . ARG A 1 97 ? 22.001 -0.987 5.389 1.00 83.06 97 ARG A N 1
ATOM 806 C CA . ARG A 1 97 ? 20.704 -0.939 6.076 1.00 83.06 97 ARG A CA 1
ATOM 807 C C . ARG A 1 97 ? 20.642 -2.029 7.131 1.00 83.06 97 ARG A C 1
ATOM 809 O O . ARG A 1 97 ? 20.933 -3.189 6.843 1.00 83.06 97 ARG A O 1
ATOM 816 N N . ARG A 1 98 ? 20.214 -1.676 8.342 1.00 87.50 98 ARG A N 1
ATOM 817 C CA . ARG A 1 98 ? 19.933 -2.646 9.403 1.00 87.50 98 ARG A CA 1
ATOM 818 C C . ARG A 1 98 ? 18.440 -2.950 9.412 1.00 87.50 98 ARG A C 1
ATOM 820 O O . ARG A 1 98 ? 17.683 -2.284 10.103 1.00 87.50 98 ARG A O 1
ATOM 827 N N . ILE A 1 99 ? 18.041 -3.957 8.641 1.00 92.06 99 ILE A N 1
ATOM 828 C CA . ILE A 1 99 ? 16.680 -4.498 8.679 1.00 92.06 99 ILE A CA 1
ATOM 829 C C . ILE A 1 99 ? 16.685 -5.706 9.610 1.00 92.06 99 ILE A C 1
ATOM 831 O O . ILE A 1 99 ? 17.454 -6.644 9.402 1.00 92.06 99 ILE A O 1
ATOM 835 N N . THR A 1 100 ? 15.838 -5.684 10.637 1.00 94.88 100 THR A N 1
ATOM 836 C CA . THR A 1 100 ? 15.764 -6.769 11.623 1.00 94.88 100 THR A CA 1
ATOM 837 C C . THR A 1 100 ? 14.376 -7.383 11.613 1.00 94.88 100 THR A C 1
ATOM 839 O O . THR A 1 100 ? 13.397 -6.722 11.955 1.00 94.88 100 THR A O 1
ATOM 842 N N . ARG A 1 101 ? 14.281 -8.667 11.259 1.00 94.44 101 ARG A N 1
ATOM 843 C CA . ARG A 1 101 ? 13.052 -9.450 11.413 1.00 94.44 101 ARG A CA 1
ATOM 844 C C . ARG A 1 101 ? 13.081 -10.168 12.757 1.00 94.44 101 ARG A C 1
ATOM 846 O O . ARG A 1 101 ? 14.040 -10.864 13.075 1.00 94.44 101 ARG A O 1
ATOM 853 N N . THR A 1 102 ? 12.025 -10.015 13.543 1.00 95.56 102 THR A N 1
ATOM 854 C CA . THR A 1 102 ? 11.823 -10.754 14.793 1.00 95.56 102 THR A CA 1
ATOM 855 C C . THR A 1 102 ? 10.541 -11.562 14.682 1.00 95.56 102 THR A C 1
ATOM 857 O O . THR A 1 102 ? 9.493 -11.020 14.350 1.00 95.56 102 THR A O 1
ATOM 860 N N . GLY A 1 103 ? 10.607 -12.851 14.983 1.00 90.62 103 GLY A N 1
ATOM 861 C CA . GLY A 1 103 ? 9.467 -13.761 14.983 1.00 90.62 103 GLY A CA 1
ATOM 862 C C . GLY A 1 103 ? 9.872 -15.092 15.603 1.00 90.62 103 GLY A C 1
ATOM 863 O O . GLY A 1 103 ? 11.038 -15.287 15.949 1.00 90.62 103 GLY A O 1
ATOM 864 N N . SER A 1 104 ? 8.915 -16.001 15.755 1.00 86.00 104 SER A N 1
ATOM 865 C CA . SER A 1 104 ? 9.231 -17.361 16.197 1.00 86.00 104 SER A CA 1
ATOM 866 C C . SER A 1 104 ? 10.100 -18.075 15.157 1.00 86.00 104 SER A C 1
ATOM 868 O O . SER A 1 104 ? 9.821 -17.991 13.961 1.00 86.00 104 SER A O 1
ATOM 870 N N . ALA A 1 105 ? 11.109 -18.828 15.610 1.00 81.31 105 ALA A N 1
ATOM 871 C CA . ALA A 1 105 ? 11.889 -19.723 14.748 1.00 81.31 105 ALA A CA 1
ATOM 872 C C . ALA A 1 105 ? 11.019 -20.834 14.130 1.00 81.31 105 ALA A C 1
ATOM 874 O O . ALA A 1 105 ? 11.330 -21.358 13.065 1.00 81.31 105 ALA A O 1
ATOM 875 N N . THR A 1 106 ? 9.909 -21.175 14.790 1.00 85.38 106 THR A N 1
ATOM 876 C CA . THR A 1 106 ? 8.871 -22.069 14.273 1.00 85.38 106 THR A CA 1
ATOM 877 C C . THR A 1 106 ? 7.574 -21.274 14.167 1.00 85.38 106 THR A C 1
ATOM 879 O O . THR A 1 106 ? 6.931 -21.028 15.195 1.00 85.38 106 THR A O 1
ATOM 882 N N . PRO A 1 107 ? 7.200 -20.804 12.964 1.00 80.81 107 PRO A N 1
ATOM 883 C CA . PRO A 1 107 ? 5.957 -20.071 12.775 1.00 80.81 107 PRO A CA 1
ATOM 884 C C . PRO A 1 107 ? 4.764 -20.933 13.207 1.00 80.81 107 PRO A C 1
ATOM 886 O O . PRO A 1 107 ? 4.754 -22.135 12.923 1.00 80.81 107 PRO A O 1
ATOM 889 N N . PRO A 1 108 ? 3.758 -20.359 13.884 1.00 87.50 108 PRO A N 1
ATOM 890 C CA . PRO A 1 108 ? 2.545 -21.101 14.196 1.00 87.50 108 PRO A CA 1
ATOM 891 C C . PRO A 1 108 ? 1.828 -21.508 12.903 1.00 87.50 108 PRO A C 1
ATOM 893 O O . PRO A 1 108 ? 1.933 -20.836 11.873 1.00 87.50 108 PRO A O 1
ATOM 896 N N . SER A 1 109 ? 1.068 -22.603 12.958 1.00 91.81 109 SER A N 1
ATOM 897 C CA . SER A 1 109 ? 0.211 -23.008 11.845 1.00 91.81 109 SER A CA 1
ATOM 898 C C . SER A 1 109 ? -0.817 -21.917 11.557 1.00 91.81 109 SER A C 1
ATOM 900 O O . SER A 1 109 ? -1.573 -21.529 12.451 1.00 91.81 109 SER A O 1
ATOM 902 N N . LEU A 1 110 ? -0.866 -21.447 10.314 1.00 94.12 110 LEU A N 1
ATOM 903 C CA . LEU A 1 110 ? -1.823 -20.422 9.919 1.00 94.12 110 LEU A CA 1
ATOM 904 C C . LEU A 1 110 ? -3.245 -20.995 9.829 1.00 94.12 110 LEU A C 1
ATOM 906 O O . LEU A 1 110 ? -3.424 -22.136 9.389 1.00 94.12 110 LEU A O 1
ATOM 910 N N . PRO A 1 111 ? -4.271 -20.207 10.191 1.00 94.00 111 PRO A N 1
ATOM 911 C CA . PRO A 1 111 ? -5.652 -20.592 9.949 1.00 94.00 111 PRO A CA 1
ATOM 912 C C . PRO A 1 111 ? -5.910 -20.722 8.444 1.00 94.00 111 PRO A C 1
ATOM 914 O O . PRO A 1 111 ? -5.321 -20.018 7.621 1.00 94.00 111 PRO A O 1
ATOM 917 N N . ARG A 1 112 ? -6.827 -21.620 8.071 1.00 94.12 112 ARG A N 1
ATOM 918 C CA . ARG A 1 112 ? -7.301 -21.725 6.687 1.00 94.12 112 ARG A CA 1
ATOM 919 C C . ARG A 1 112 ? -8.065 -20.442 6.322 1.00 94.12 112 ARG A C 1
ATOM 921 O O . ARG A 1 112 ? -8.908 -20.024 7.118 1.00 94.12 112 ARG A O 1
ATOM 928 N N . PRO A 1 113 ? -7.836 -19.846 5.137 1.00 93.06 113 PRO A N 1
ATOM 929 C CA . PRO A 1 113 ? -8.568 -18.648 4.757 1.00 93.06 113 PRO A CA 1
ATOM 930 C C . PRO A 1 113 ? -10.051 -18.975 4.548 1.00 93.06 113 PRO A C 1
ATOM 932 O O . PRO A 1 113 ? -10.399 -19.999 3.951 1.00 93.06 113 PRO A O 1
ATOM 935 N N . ALA A 1 114 ? -10.925 -18.091 5.033 1.00 92.38 114 ALA A N 1
ATOM 936 C CA . ALA A 1 114 ? -12.337 -18.083 4.649 1.00 92.38 114 ALA A CA 1
ATOM 937 C C . ALA A 1 114 ? -12.488 -17.743 3.153 1.00 92.38 114 ALA A C 1
ATOM 939 O O . ALA A 1 114 ? -11.520 -17.306 2.525 1.00 92.38 114 ALA A O 1
ATOM 940 N N . SER A 1 115 ? -13.696 -17.904 2.592 1.00 91.38 115 SER A N 1
ATOM 941 C CA . SER A 1 115 ? -13.959 -17.500 1.200 1.00 91.38 115 SER A CA 1
ATOM 942 C C . SER A 1 115 ? -13.555 -16.039 0.965 1.00 91.38 115 SER A C 1
ATOM 944 O O . SER A 1 115 ? -13.840 -15.169 1.792 1.00 91.38 115 SER A O 1
ATOM 946 N N . SER A 1 116 ? -12.902 -15.783 -0.169 1.00 90.56 116 SER A N 1
ATOM 947 C CA . SER A 1 116 ? -12.551 -14.440 -0.633 1.00 90.56 116 SER A CA 1
ATOM 948 C C . SER A 1 116 ? -13.746 -13.697 -1.247 1.00 90.56 116 SER A C 1
ATOM 950 O O . SER A 1 116 ? -13.640 -12.501 -1.529 1.00 90.56 116 SER A O 1
ATOM 952 N N . ASP A 1 117 ? -14.898 -14.355 -1.412 1.00 90.06 117 ASP A N 1
ATOM 953 C CA . ASP A 1 117 ? -16.108 -13.740 -1.960 1.00 90.06 117 ASP A CA 1
ATOM 954 C C . ASP A 1 117 ? -16.529 -12.506 -1.147 1.00 90.06 117 ASP A C 1
ATOM 956 O O . ASP A 1 117 ? -16.719 -12.560 0.070 1.00 90.06 117 ASP A O 1
ATOM 960 N N . GLY A 1 118 ? -16.670 -11.361 -1.822 1.00 89.06 118 GLY A N 1
ATOM 961 C CA . GLY A 1 118 ? -17.033 -10.096 -1.171 1.00 89.06 118 GLY A CA 1
ATOM 962 C C . GLY A 1 118 ? -15.972 -9.551 -0.203 1.00 89.06 118 GLY A C 1
ATOM 963 O O . GLY A 1 118 ? -16.314 -8.786 0.707 1.00 89.06 118 GLY A O 1
ATOM 964 N N . SER A 1 119 ? -14.711 -9.965 -0.368 1.00 93.88 119 SER A N 1
ATOM 965 C CA . SER A 1 119 ? -13.559 -9.447 0.377 1.00 93.88 119 SER A CA 1
ATOM 966 C C . SER A 1 119 ? -12.911 -8.251 -0.336 1.00 93.88 119 SER A C 1
ATOM 968 O O . SER A 1 119 ? -13.037 -8.065 -1.547 1.00 93.88 119 SER A O 1
ATOM 970 N N . TRP A 1 120 ? -12.205 -7.430 0.439 1.00 97.00 120 TRP A N 1
ATOM 971 C CA . TRP A 1 120 ? -11.454 -6.253 0.005 1.00 97.00 120 TRP A CA 1
ATOM 972 C C . TRP A 1 120 ? -10.074 -6.273 0.684 1.00 97.00 120 TRP A C 1
ATOM 974 O O . TRP A 1 120 ? -9.890 -5.625 1.712 1.00 97.00 120 TRP A O 1
ATOM 984 N N . PRO A 1 121 ? -9.127 -7.083 0.181 1.00 96.69 121 PRO A N 1
ATOM 985 C CA . PRO A 1 121 ? -7.958 -7.533 0.945 1.00 96.69 121 PRO A CA 1
ATOM 986 C C . PRO A 1 121 ? -6.862 -6.489 1.185 1.00 96.69 121 PRO A C 1
ATOM 988 O O . PRO A 1 121 ? -6.057 -6.653 2.096 1.00 96.69 121 PRO A O 1
ATOM 991 N N . SER A 1 122 ? -6.783 -5.448 0.362 1.00 97.00 122 SER A N 1
ATOM 992 C CA . SER A 1 122 ? -5.667 -4.498 0.354 1.00 97.00 122 SER A CA 1
ATOM 993 C C . SER A 1 122 ? -6.114 -3.127 -0.142 1.00 97.00 122 SER A C 1
ATOM 995 O O . SER A 1 122 ? -7.274 -2.922 -0.521 1.00 97.00 122 SER A O 1
ATOM 997 N N . PHE A 1 123 ? -5.179 -2.177 -0.196 1.00 95.88 123 PHE A N 1
ATOM 998 C CA . PHE A 1 123 ? -5.402 -0.906 -0.878 1.00 95.88 123 PHE A CA 1
ATOM 999 C C . PHE A 1 123 ? -5.878 -1.149 -2.324 1.00 95.88 123 PHE A C 1
ATOM 1001 O O . PHE A 1 123 ? -5.287 -1.942 -3.056 1.00 95.88 123 PHE A O 1
ATOM 1008 N N . ARG A 1 124 ? -6.981 -0.495 -2.716 1.00 94.56 124 ARG A N 1
ATOM 1009 C CA . ARG A 1 124 ? -7.726 -0.714 -3.979 1.00 94.56 124 ARG A CA 1
ATOM 1010 C C . ARG A 1 124 ? -8.319 -2.123 -4.179 1.00 94.56 124 ARG A C 1
ATOM 1012 O O . ARG A 1 124 ? -8.706 -2.459 -5.295 1.00 94.56 124 ARG A O 1
ATOM 1019 N N . GLY A 1 125 ? -8.453 -2.922 -3.125 1.00 94.25 125 GLY A N 1
ATOM 1020 C CA . GLY A 1 125 ? -9.237 -4.155 -3.153 1.00 94.25 125 GLY A CA 1
ATOM 1021 C C . GLY A 1 125 ? -8.609 -5.286 -3.976 1.00 94.25 125 GLY A C 1
ATOM 1022 O O . GLY A 1 125 ? -7.390 -5.316 -4.162 1.00 94.25 125 GLY A O 1
ATOM 1023 N N . PRO A 1 126 ? -9.423 -6.246 -4.456 1.00 90.81 126 PRO A N 1
ATOM 1024 C CA . PRO A 1 126 ? -8.931 -7.408 -5.187 1.00 90.81 126 PRO A CA 1
ATOM 1025 C C . PRO A 1 126 ? -8.129 -6.997 -6.424 1.00 90.81 126 PRO A C 1
ATOM 1027 O O . PRO A 1 126 ? -8.560 -6.139 -7.205 1.00 90.81 126 PRO A O 1
ATOM 1030 N N . VAL A 1 127 ? -6.952 -7.610 -6.584 1.00 86.38 127 VAL A N 1
ATOM 1031 C CA . VAL A 1 127 ? -5.995 -7.360 -7.679 1.00 86.38 127 VAL A CA 1
ATOM 1032 C C . VAL A 1 127 ? -5.670 -5.871 -7.906 1.00 86.38 127 VAL A C 1
ATOM 1034 O O . VAL A 1 127 ? -5.376 -5.467 -9.030 1.00 86.38 127 VAL A O 1
ATOM 1037 N N . ALA A 1 128 ? -5.765 -5.048 -6.848 1.00 88.25 128 ALA A N 1
ATOM 1038 C CA . ALA A 1 128 ? -5.551 -3.595 -6.858 1.00 88.25 128 ALA A CA 1
ATOM 1039 C C . ALA A 1 128 ? -6.395 -2.816 -7.897 1.00 88.25 128 ALA A C 1
ATOM 1041 O O . ALA A 1 128 ? -6.039 -1.706 -8.316 1.00 88.25 128 ALA A O 1
ATOM 1042 N N . SER A 1 129 ? -7.530 -3.385 -8.314 1.00 89.56 129 SER A N 1
ATOM 1043 C CA . SER A 1 129 ? -8.362 -2.859 -9.405 1.00 89.56 129 SER A CA 1
ATOM 1044 C C . SER A 1 129 ? -9.191 -1.632 -9.018 1.00 89.56 129 SER A C 1
ATOM 1046 O O . SER A 1 129 ? -9.461 -0.779 -9.862 1.00 89.56 129 SER A O 1
ATOM 1048 N N . GLY A 1 130 ? -9.576 -1.517 -7.747 1.00 92.44 130 GLY A N 1
ATOM 1049 C CA . GLY A 1 130 ? -10.573 -0.558 -7.276 1.00 92.44 130 GLY A CA 1
ATOM 1050 C C . GLY A 1 130 ? -12.009 -0.935 -7.655 1.00 92.44 130 GLY A C 1
ATOM 1051 O O . GLY A 1 130 ? -12.880 -0.074 -7.599 1.00 92.44 130 GLY A O 1
ATOM 1052 N N . VAL A 1 131 ? -12.260 -2.187 -8.053 1.00 91.69 131 VAL A N 1
ATOM 1053 C CA . VAL A 1 131 ? -13.562 -2.659 -8.550 1.00 91.69 131 VAL A CA 1
ATOM 1054 C C . VAL A 1 131 ? -14.227 -3.588 -7.529 1.00 91.69 131 VAL A C 1
ATOM 1056 O O . VAL A 1 131 ? -13.581 -4.473 -6.971 1.00 91.69 131 VAL A O 1
ATOM 1059 N N . ALA A 1 132 ? -15.529 -3.392 -7.296 1.00 90.19 132 ALA A N 1
ATOM 1060 C CA . ALA A 1 132 ? -16.351 -4.15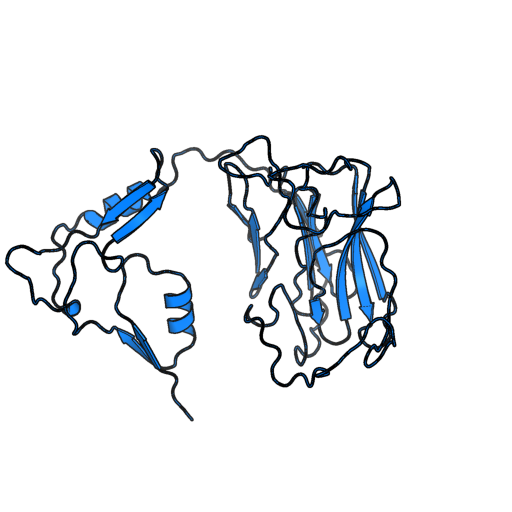7 -6.346 1.00 90.19 132 ALA A CA 1
ATOM 1061 C C . ALA A 1 132 ? -17.588 -4.803 -7.007 1.00 90.19 132 ALA A C 1
ATOM 1063 O O . ALA A 1 132 ? -18.620 -4.996 -6.358 1.00 90.19 132 ALA A O 1
ATOM 1064 N N . ASP A 1 133 ? -17.513 -5.098 -8.305 1.00 87.94 133 ASP A N 1
ATOM 1065 C CA . ASP A 1 133 ? -18.643 -5.622 -9.075 1.00 87.94 133 ASP A CA 1
ATOM 1066 C C . ASP A 1 133 ? -19.229 -6.897 -8.450 1.00 87.94 133 ASP A C 1
ATOM 1068 O O . ASP A 1 133 ? -18.522 -7.752 -7.916 1.00 87.94 133 ASP A O 1
ATOM 1072 N N . GLY A 1 134 ? -20.558 -7.016 -8.495 1.00 86.81 134 GLY A N 1
ATOM 1073 C CA . GLY A 1 134 ? -21.277 -8.177 -7.962 1.00 86.81 134 GLY A CA 1
ATOM 1074 C C . GLY A 1 134 ? -21.433 -8.215 -6.436 1.00 86.81 134 GLY A C 1
ATOM 1075 O O . GLY A 1 134 ? -22.122 -9.100 -5.932 1.00 86.81 134 GLY A O 1
ATOM 1076 N N . GLN A 1 135 ? -20.887 -7.249 -5.683 1.00 87.31 135 GLN A N 1
ATOM 1077 C CA . GLN A 1 135 ? -20.988 -7.238 -4.214 1.00 87.31 135 GLN A CA 1
ATOM 1078 C C . GLN A 1 135 ? -22.333 -6.728 -3.660 1.00 87.31 135 GLN A C 1
ATOM 1080 O O . GLN A 1 135 ? -22.537 -6.764 -2.447 1.00 87.31 135 GLN A O 1
ATOM 1085 N N . ARG A 1 136 ? -23.268 -6.297 -4.526 1.00 88.25 136 ARG A N 1
ATOM 1086 C CA . ARG A 1 136 ? -24.596 -5.755 -4.152 1.00 88.25 136 ARG A CA 1
ATOM 1087 C C . ARG A 1 136 ? -24.500 -4.665 -3.074 1.00 88.25 136 ARG A C 1
ATOM 1089 O O . ARG A 1 136 ? -25.164 -4.731 -2.040 1.00 88.25 136 ARG A O 1
ATOM 1096 N N . LEU A 1 137 ? -23.618 -3.696 -3.307 1.00 89.44 137 LEU A N 1
ATOM 1097 C CA . LEU A 1 137 ? -23.421 -2.557 -2.414 1.00 89.44 137 LEU A CA 1
ATOM 1098 C C . LEU A 1 137 ? -24.651 -1.630 -2.446 1.00 89.44 137 LEU A C 1
ATOM 1100 O O . LEU A 1 137 ? -25.306 -1.551 -3.487 1.00 89.44 137 LEU A O 1
ATOM 1104 N N . PRO A 1 138 ? -24.977 -0.938 -1.337 1.00 91.31 138 PRO A N 1
ATOM 1105 C CA . PRO A 1 138 ? -26.056 0.043 -1.336 1.00 91.31 138 PRO A CA 1
ATOM 1106 C C . PRO A 1 138 ? -25.732 1.190 -2.303 1.00 91.31 138 PRO A C 1
ATOM 1108 O O . PRO A 1 138 ? -24.615 1.704 -2.313 1.00 91.31 138 PRO A O 1
ATOM 1111 N N . ASP A 1 139 ? -26.719 1.598 -3.096 1.00 92.62 139 ASP A N 1
ATOM 1112 C CA . ASP A 1 139 ? -26.633 2.709 -4.057 1.00 92.62 139 ASP A CA 1
ATOM 1113 C C . ASP A 1 139 ? -26.789 4.092 -3.401 1.00 92.62 139 ASP A C 1
ATOM 1115 O O . ASP A 1 139 ? -26.478 5.123 -3.995 1.00 92.62 139 ASP A O 1
ATOM 1119 N N . SER A 1 140 ? -27.247 4.112 -2.152 1.00 95.06 140 SER A N 1
ATOM 1120 C CA . SER A 1 140 ? -27.507 5.306 -1.360 1.00 95.06 140 SER A CA 1
ATOM 1121 C C . SER A 1 140 ? -27.186 5.042 0.110 1.00 95.06 140 SER A C 1
ATOM 1123 O O . SER A 1 140 ? -27.409 3.949 0.629 1.00 95.06 140 SER A O 1
ATOM 1125 N N . TRP A 1 141 ? -26.654 6.039 0.811 1.00 95.94 141 TRP A N 1
ATOM 1126 C CA . TRP A 1 141 ? -26.467 5.996 2.262 1.00 95.94 141 TRP A CA 1
ATOM 1127 C C . TRP A 1 141 ? -26.447 7.414 2.827 1.00 95.94 141 TRP A C 1
ATOM 1129 O O . TRP A 1 141 ? -26.153 8.373 2.113 1.00 95.94 141 TRP A O 1
ATOM 1139 N N . ASN A 1 142 ? -26.762 7.563 4.114 1.00 95.62 142 ASN A N 1
ATOM 1140 C CA . ASN A 1 142 ? -26.692 8.861 4.777 1.00 95.62 142 ASN A CA 1
ATOM 1141 C C . ASN A 1 142 ? -26.239 8.708 6.237 1.00 95.62 142 ASN A C 1
ATOM 1143 O O . ASN A 1 142 ? -26.860 8.017 7.046 1.00 95.62 142 ASN A O 1
ATOM 1147 N N . GLY A 1 143 ? -25.124 9.364 6.567 1.00 92.50 143 GLY A N 1
ATOM 1148 C CA . GLY A 1 143 ? -24.490 9.263 7.879 1.00 92.50 143 GLY A CA 1
ATOM 1149 C C . GLY A 1 143 ? -25.269 9.932 9.015 1.00 92.50 143 GLY A C 1
ATOM 1150 O O . GLY A 1 143 ? -25.168 9.460 10.151 1.00 92.50 143 GLY A O 1
ATOM 1151 N N . GLU A 1 144 ? -26.043 10.980 8.726 1.00 93.31 144 GLU A N 1
ATOM 1152 C CA . GLU A 1 144 ? -26.815 11.762 9.705 1.00 93.31 144 GLU A CA 1
ATOM 1153 C C . GLU A 1 144 ? -28.110 11.041 10.091 1.00 93.31 144 GLU A C 1
ATOM 1155 O O . GLU A 1 144 ? -28.335 10.724 11.257 1.00 93.31 144 GLU A O 1
ATOM 1160 N N . THR A 1 145 ? -28.913 10.682 9.089 1.00 95.56 145 THR A N 1
ATOM 1161 C CA . THR A 1 145 ? -30.176 9.936 9.236 1.00 95.56 145 THR A CA 1
ATOM 1162 C C . THR A 1 145 ? -29.966 8.458 9.561 1.00 95.56 145 THR A C 1
ATOM 1164 O O . THR A 1 145 ? -30.908 7.776 9.951 1.00 95.56 145 THR A O 1
ATOM 1167 N N . ARG A 1 146 ? -28.733 7.951 9.400 1.00 93.50 146 ARG A N 1
ATOM 1168 C CA . ARG A 1 146 ? -28.364 6.527 9.488 1.00 93.50 146 ARG A CA 1
ATOM 1169 C C . ARG A 1 146 ? -29.015 5.633 8.420 1.00 93.50 146 ARG A C 1
ATOM 1171 O O . ARG A 1 146 ? -29.017 4.412 8.569 1.00 93.50 146 ARG A O 1
ATOM 1178 N N . THR A 1 147 ? -29.507 6.204 7.323 1.00 96.25 147 THR A N 1
ATOM 1179 C CA . THR A 1 147 ? -30.029 5.431 6.185 1.00 96.25 147 THR A CA 1
ATOM 1180 C C . THR A 1 147 ? -28.937 4.536 5.596 1.00 96.25 147 THR A C 1
ATOM 1182 O O . THR A 1 147 ? -27.840 5.014 5.301 1.00 96.25 147 THR A O 1
ATOM 1185 N N . ASN A 1 148 ? -29.237 3.243 5.430 1.00 95.31 148 ASN A N 1
ATOM 1186 C CA . ASN A 1 148 ? -28.313 2.206 4.948 1.00 95.31 148 ASN A CA 1
ATOM 1187 C C . ASN A 1 148 ? -26.992 2.097 5.745 1.00 95.31 148 ASN A C 1
ATOM 1189 O O . ASN A 1 148 ? -25.998 1.572 5.245 1.00 95.31 148 ASN A O 1
ATOM 1193 N N . ILE A 1 149 ? -26.980 2.533 7.013 1.00 95.19 149 ILE A N 1
ATOM 1194 C CA . ILE A 1 149 ? -25.862 2.330 7.943 1.00 95.19 149 ILE A CA 1
ATOM 1195 C C . ILE A 1 149 ? -26.165 1.142 8.856 1.00 95.19 149 ILE A C 1
ATOM 1197 O O . ILE A 1 149 ? -27.039 1.213 9.716 1.00 95.19 149 ILE A O 1
ATOM 1201 N N . ARG A 1 150 ? -25.406 0.051 8.707 1.00 94.31 150 ARG A N 1
ATOM 1202 C CA . ARG A 1 150 ? -25.609 -1.173 9.500 1.00 94.31 150 ARG A CA 1
ATOM 1203 C C . ARG A 1 150 ? -25.146 -1.036 10.951 1.00 94.31 150 ARG A C 1
ATOM 1205 O O . ARG A 1 150 ? -25.809 -1.526 11.858 1.00 94.31 150 ARG A O 1
ATOM 1212 N N . TRP A 1 151 ? -23.994 -0.414 11.165 1.00 96.56 151 TRP A N 1
ATOM 1213 C CA . TRP A 1 151 ? -23.408 -0.189 12.485 1.00 96.56 151 TRP A CA 1
ATOM 1214 C C . TRP A 1 151 ? -22.435 0.991 12.431 1.00 96.56 151 TRP A C 1
ATOM 1216 O O . TRP A 1 151 ? -22.012 1.420 11.357 1.00 96.56 151 TRP A O 1
ATOM 1226 N N . LYS A 1 152 ? -22.097 1.526 13.606 1.00 95.06 152 LYS A N 1
ATOM 1227 C CA . LYS A 1 152 ? -21.031 2.512 13.803 1.00 95.06 152 LYS A CA 1
ATOM 1228 C C . LYS A 1 152 ? -20.217 2.094 15.021 1.00 95.06 152 LYS A C 1
ATOM 1230 O O . LYS A 1 152 ? -20.797 1.834 16.072 1.00 95.06 152 LYS A O 1
ATOM 1235 N N . THR A 1 153 ? -18.899 2.079 14.877 1.00 95.56 153 THR A N 1
ATOM 1236 C CA . THR A 1 153 ? -17.974 1.655 15.931 1.00 95.56 153 THR A CA 1
ATOM 1237 C C . THR A 1 153 ? -17.005 2.792 16.210 1.00 95.56 153 THR A C 1
ATOM 1239 O O . THR A 1 153 ? -16.267 3.174 15.301 1.00 95.56 153 THR A O 1
ATOM 1242 N N . PRO A 1 154 ? -17.007 3.371 17.421 1.00 94.06 154 PRO A N 1
ATOM 124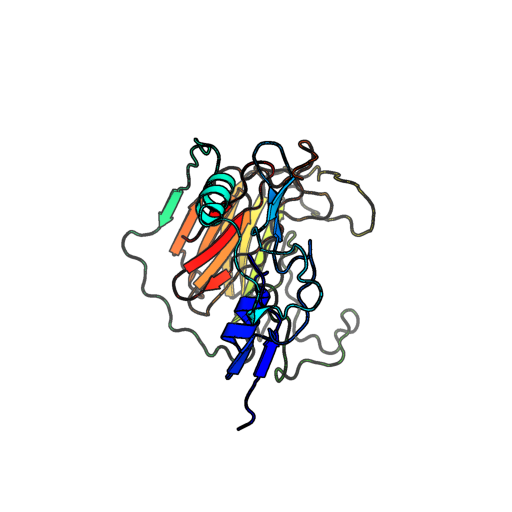3 C CA . PRO A 1 154 ? -15.992 4.339 17.807 1.00 94.06 154 PRO A CA 1
ATOM 1244 C C . PRO A 1 154 ? -14.609 3.677 17.816 1.00 94.06 154 PRO A C 1
ATOM 1246 O O . PRO A 1 154 ? -14.422 2.663 18.484 1.00 94.06 154 PRO A O 1
ATOM 1249 N N . ILE A 1 155 ? -13.652 4.258 17.092 1.00 93.81 155 ILE A N 1
ATOM 1250 C CA . ILE A 1 155 ? -12.241 3.853 17.097 1.00 93.81 155 ILE A CA 1
ATOM 1251 C C . ILE A 1 155 ? -11.425 5.058 17.584 1.00 93.81 155 ILE A C 1
ATOM 1253 O O . ILE A 1 155 ? -11.587 6.147 17.028 1.00 93.81 155 ILE A O 1
ATOM 1257 N N . PRO A 1 156 ? -10.603 4.919 18.640 1.00 92.31 156 PRO A N 1
ATOM 1258 C CA . PRO A 1 156 ? -9.867 6.042 19.212 1.00 92.31 156 PRO A CA 1
ATOM 1259 C C . PRO A 1 156 ? -8.672 6.416 18.336 1.00 92.31 156 PRO A C 1
ATOM 1261 O O . PRO A 1 156 ? -7.989 5.529 17.849 1.00 92.31 156 PRO A O 1
ATOM 1264 N N . GLY A 1 157 ? -8.342 7.703 18.224 1.00 93.62 157 GLY A N 1
ATOM 1265 C CA . GLY A 1 157 ? -7.153 8.175 17.502 1.00 93.62 157 GLY A CA 1
ATOM 1266 C C . GLY A 1 157 ? -7.415 8.519 16.036 1.00 93.62 157 GLY A C 1
ATOM 1267 O O . GLY A 1 157 ? -8.547 8.802 15.651 1.00 93.62 157 GLY A O 1
ATOM 1268 N N . LEU A 1 158 ? -6.349 8.544 15.232 1.00 93.56 158 LEU A N 1
ATOM 1269 C CA . LEU A 1 158 ? -6.388 8.922 13.817 1.00 93.56 158 LEU A CA 1
ATOM 1270 C C . LEU A 1 158 ? -5.784 7.836 12.923 1.00 93.56 158 LEU A C 1
ATOM 1272 O O . LEU A 1 158 ? -4.786 7.206 13.277 1.00 93.56 158 LEU A O 1
ATOM 1276 N N . GLY A 1 159 ? -6.370 7.660 11.740 1.00 93.94 159 GLY A N 1
ATOM 1277 C CA . GLY A 1 159 ? -5.892 6.750 10.703 1.00 93.94 159 GLY A CA 1
ATOM 1278 C C . GLY A 1 159 ? -6.486 7.132 9.356 1.00 93.94 159 GLY A C 1
ATOM 1279 O O . GLY A 1 159 ? -7.690 7.347 9.244 1.00 93.94 159 GLY A O 1
ATOM 1280 N N . HIS A 1 160 ? -5.624 7.265 8.351 1.00 94.44 160 HIS A N 1
ATOM 1281 C CA . HIS A 1 160 ? -6.023 7.489 6.955 1.00 94.44 160 HIS A CA 1
ATOM 1282 C C . HIS A 1 160 ? -6.052 6.199 6.138 1.00 94.44 160 HIS A C 1
ATOM 1284 O O . HIS A 1 160 ? -6.460 6.215 4.976 1.00 94.44 160 HIS A O 1
ATOM 1290 N N . SER A 1 161 ? -5.626 5.090 6.737 1.00 95.44 161 SER A N 1
ATOM 1291 C CA . SER A 1 161 ? -5.740 3.777 6.131 1.00 95.44 161 SER A CA 1
ATOM 1292 C C . SER A 1 161 ? -7.179 3.471 5.721 1.00 95.44 161 SER A C 1
ATOM 1294 O O . SER A 1 161 ? -8.151 3.850 6.378 1.00 95.44 161 SER A O 1
ATOM 1296 N N . SER A 1 162 ? -7.319 2.757 4.607 1.00 95.88 162 SER A N 1
ATOM 1297 C CA . SER A 1 162 ? -8.608 2.183 4.241 1.00 95.88 162 SER A CA 1
ATOM 1298 C C . SER A 1 162 ? -8.869 0.935 5.091 1.00 95.88 162 SER A C 1
ATOM 1300 O O . SER A 1 162 ? -7.938 0.161 5.328 1.00 95.88 162 SER A O 1
ATOM 1302 N N . PRO A 1 163 ? -10.115 0.685 5.526 1.00 96.81 163 PRO A N 1
ATOM 1303 C CA . PRO A 1 163 ? -10.467 -0.614 6.075 1.00 96.81 163 PRO A CA 1
ATOM 1304 C C . PRO A 1 163 ? -10.273 -1.694 5.007 1.00 96.81 163 PRO A C 1
ATOM 1306 O O . PRO A 1 163 ? -10.669 -1.512 3.853 1.00 96.81 163 PRO A O 1
ATOM 1309 N N . VAL A 1 164 ? -9.710 -2.833 5.399 1.00 98.25 164 VAL A N 1
ATOM 1310 C CA . VAL A 1 164 ? -9.671 -4.037 4.555 1.00 98.25 164 VAL A CA 1
ATOM 1311 C C . VAL A 1 164 ? -10.599 -5.096 5.112 1.00 98.25 164 VAL A C 1
ATOM 1313 O O . VAL A 1 164 ? -10.844 -5.159 6.315 1.00 98.25 164 VAL A O 1
ATOM 1316 N N . VAL A 1 165 ? -11.159 -5.915 4.232 1.00 97.44 165 VAL A N 1
ATOM 1317 C CA . VAL A 1 165 ? -12.206 -6.879 4.566 1.00 97.44 165 VAL A CA 1
ATOM 1318 C C . VAL A 1 165 ? -11.786 -8.258 4.089 1.00 97.44 165 VAL A C 1
ATOM 1320 O O . VAL A 1 165 ? -11.437 -8.416 2.923 1.00 97.44 165 VAL A O 1
ATOM 1323 N N . TRP A 1 166 ? -11.884 -9.263 4.956 1.00 97.25 166 TRP A N 1
ATOM 1324 C CA . TRP A 1 166 ? -11.799 -10.665 4.553 1.00 97.25 166 TRP A CA 1
ATOM 1325 C C . TRP A 1 166 ? -12.856 -11.492 5.276 1.00 97.25 166 TRP A C 1
ATOM 1327 O O . TRP A 1 166 ? -12.884 -11.535 6.509 1.00 97.25 166 TRP A O 1
ATOM 1337 N N . GLY A 1 167 ? -13.743 -12.139 4.517 1.00 94.25 167 GLY A N 1
ATOM 1338 C CA . GLY A 1 167 ? -14.902 -12.838 5.075 1.00 94.25 167 GLY A CA 1
ATOM 1339 C C . GLY A 1 167 ? -15.724 -11.937 6.011 1.00 94.25 167 GLY A C 1
ATOM 1340 O O . GLY A 1 167 ? -16.243 -10.896 5.596 1.00 94.25 167 GLY A O 1
ATOM 1341 N N . ASP A 1 168 ? -15.806 -12.329 7.287 1.00 95.25 168 ASP A N 1
ATOM 1342 C CA . ASP A 1 168 ? -16.540 -11.622 8.350 1.00 95.25 168 ASP A CA 1
ATOM 1343 C C . ASP A 1 168 ? -15.661 -10.688 9.208 1.00 95.25 168 ASP A C 1
ATOM 1345 O O . ASP A 1 168 ? -16.087 -10.222 10.271 1.00 95.25 168 ASP A O 1
ATOM 1349 N N . ARG A 1 169 ? -14.426 -10.401 8.782 1.00 97.56 169 ARG A N 1
ATOM 1350 C CA . ARG A 1 169 ? -13.506 -9.498 9.485 1.00 97.56 169 ARG A CA 1
ATOM 1351 C C . ARG A 1 169 ? -13.271 -8.222 8.692 1.00 97.56 169 ARG A C 1
ATOM 1353 O O . ARG A 1 169 ? -13.061 -8.261 7.482 1.00 97.56 169 ARG A O 1
ATOM 1360 N N . VAL A 1 170 ? -13.282 -7.100 9.402 1.00 98.38 170 VAL A N 1
ATOM 1361 C CA . VAL A 1 170 ? -12.804 -5.797 8.939 1.00 98.38 170 VAL A CA 1
ATOM 1362 C C . VAL A 1 170 ? -11.559 -5.456 9.745 1.00 98.38 170 VAL A C 1
ATOM 1364 O O . VAL A 1 170 ? -11.617 -5.473 10.972 1.00 98.38 170 VAL A O 1
ATOM 1367 N N . PHE A 1 171 ? -10.453 -5.140 9.082 1.00 98.69 171 PHE A N 1
ATOM 1368 C CA . PHE A 1 171 ? -9.215 -4.728 9.732 1.00 98.69 171 PHE A CA 1
ATOM 1369 C C . PHE A 1 171 ? -8.950 -3.248 9.480 1.00 98.69 171 PHE A C 1
ATOM 1371 O O . PHE A 1 171 ? -9.062 -2.776 8.347 1.00 98.69 171 PHE A O 1
ATOM 1378 N N . VAL A 1 172 ? -8.587 -2.524 10.537 1.00 98.31 172 VAL A N 1
ATOM 1379 C CA . VAL A 1 172 ? -8.223 -1.101 10.477 1.00 98.31 172 VAL A CA 1
ATOM 1380 C C . VAL A 1 172 ? -6.964 -0.843 11.293 1.00 98.31 172 VAL A C 1
ATOM 1382 O O . VAL A 1 172 ? -6.702 -1.528 12.284 1.00 98.31 172 VAL A O 1
ATOM 1385 N N . THR A 1 173 ? -6.189 0.153 10.875 1.00 98.44 173 THR A N 1
ATOM 1386 C CA . THR A 1 173 ? -4.980 0.603 11.572 1.00 98.44 173 THR A CA 1
ATOM 1387 C C . THR A 1 173 ? -5.190 2.006 12.118 1.00 98.44 173 THR A C 1
ATOM 1389 O O . THR A 1 173 ? -5.830 2.840 11.479 1.00 98.44 173 THR A O 1
ATOM 1392 N N . ILE A 1 174 ? -4.667 2.275 13.312 1.00 97.31 174 ILE A N 1
ATOM 1393 C CA . ILE A 1 174 ? -4.863 3.562 13.977 1.00 97.31 174 ILE A CA 1
ATOM 1394 C C . ILE A 1 174 ? -3.635 3.961 14.790 1.00 97.31 174 ILE A C 1
ATOM 1396 O O . ILE A 1 174 ? -2.905 3.101 15.286 1.00 97.31 174 ILE A O 1
ATOM 1400 N N . ALA A 1 175 ? -3.437 5.266 14.956 1.00 96.94 175 ALA A N 1
ATOM 1401 C CA . ALA A 1 175 ? -2.469 5.837 15.879 1.00 96.94 175 ALA A CA 1
ATOM 1402 C C . ALA A 1 175 ? -3.186 6.722 16.911 1.00 96.94 175 ALA A C 1
ATOM 1404 O O . ALA A 1 175 ? -3.888 7.672 16.558 1.00 96.94 175 ALA A O 1
ATOM 1405 N N . VAL A 1 176 ? -3.007 6.414 18.195 1.00 96.75 176 VAL A N 1
ATOM 1406 C CA . VAL A 1 176 ? -3.642 7.125 19.315 1.00 96.75 176 VAL A CA 1
ATOM 1407 C C . VAL A 1 176 ? -2.614 8.003 20.013 1.00 96.75 176 VAL A C 1
ATOM 1409 O O . VAL A 1 176 ? -1.700 7.476 20.639 1.00 96.75 176 VAL A O 1
ATOM 1412 N N . SER A 1 177 ? -2.774 9.322 19.906 1.00 96.00 177 SER A N 1
ATOM 1413 C CA . SER A 1 177 ? -1.929 10.329 20.565 1.00 96.00 177 SER A CA 1
ATOM 1414 C C . SER A 1 177 ? -2.212 10.421 22.065 1.00 96.00 177 SER A C 1
ATOM 1416 O O . SER A 1 177 ? -3.375 10.388 22.480 1.00 96.00 177 SER A O 1
ATOM 1418 N N . SER A 1 178 ? -1.170 10.597 22.882 1.00 95.81 178 SER A N 1
ATOM 1419 C CA . SER A 1 178 ? -1.317 10.832 24.321 1.00 95.81 178 SER A CA 1
ATOM 1420 C C . SER A 1 178 ? -1.823 12.234 24.668 1.00 95.81 178 SER A C 1
ATOM 1422 O O . SER A 1 178 ? -2.260 12.438 25.796 1.00 95.81 178 SER A O 1
ATOM 1424 N N . LEU A 1 179 ? -1.776 13.203 23.743 1.00 90.62 179 LEU A N 1
ATOM 1425 C CA . LEU A 1 179 ? -2.274 14.567 23.992 1.00 90.62 179 LEU A CA 1
ATOM 1426 C C . LEU A 1 179 ? -3.808 14.651 24.052 1.00 90.62 179 LEU A C 1
ATOM 1428 O O . LEU A 1 179 ? -4.347 15.636 24.552 1.00 90.62 179 LEU A O 1
ATOM 1432 N N . GLY A 1 180 ? -4.515 13.625 23.567 1.00 81.75 180 GLY A N 1
ATOM 1433 C CA . GLY A 1 180 ? -5.967 13.666 23.410 1.00 81.75 180 GLY A CA 1
ATOM 1434 C C . GLY A 1 180 ? -6.412 14.641 22.312 1.00 81.75 180 GLY A C 1
ATOM 1435 O O . GLY A 1 180 ? -5.621 15.402 21.764 1.00 81.75 180 GLY A O 1
ATOM 1436 N N . GLY A 1 181 ? -7.692 14.579 21.926 1.00 75.25 181 GLY A N 1
ATOM 1437 C CA . GLY A 1 181 ? -8.269 15.517 20.949 1.00 75.25 181 GLY A CA 1
ATOM 1438 C C . GLY A 1 181 ? -7.601 15.508 19.568 1.00 75.25 181 GLY A C 1
ATOM 1439 O O . GLY A 1 181 ? -7.639 16.518 18.868 1.00 75.25 181 GLY A O 1
ATOM 1440 N N . ALA A 1 182 ? -6.970 14.391 19.187 1.00 73.06 182 ALA A N 1
ATOM 1441 C CA . ALA A 1 182 ? -6.245 14.277 17.932 1.00 73.06 182 ALA A CA 1
ATOM 1442 C C . ALA A 1 182 ? -7.160 14.629 16.751 1.00 73.06 182 ALA A C 1
ATOM 1444 O O . ALA A 1 182 ? -8.219 14.036 16.554 1.00 73.06 182 ALA A O 1
ATOM 1445 N N . THR A 1 183 ? -6.731 15.608 15.965 1.00 72.00 183 THR A N 1
ATOM 1446 C CA . THR A 1 183 ? -7.424 16.090 14.773 1.00 72.00 183 THR A CA 1
ATOM 1447 C C . THR A 1 183 ? -6.407 16.304 13.652 1.00 72.00 183 THR A C 1
ATOM 1449 O O . THR A 1 183 ? -5.206 16.452 13.897 1.00 72.00 183 THR A O 1
ATOM 1452 N N . PHE A 1 184 ? -6.877 16.287 12.411 1.00 74.56 184 PHE A N 1
ATOM 1453 C CA . PHE A 1 184 ? -6.102 16.675 11.236 1.00 74.56 184 PHE A CA 1
ATOM 1454 C C . PHE A 1 184 ? -6.786 17.874 10.570 1.00 74.56 184 PHE A C 1
ATOM 1456 O O . PHE A 1 184 ? -7.980 18.097 10.760 1.00 74.56 184 PHE A O 1
ATOM 1463 N N . LYS A 1 185 ? -6.037 18.671 9.800 1.00 71.44 185 LYS A N 1
ATOM 1464 C CA . LYS A 1 185 ? -6.594 19.840 9.099 1.00 71.44 185 LYS A CA 1
ATOM 1465 C C . LYS A 1 185 ? -6.985 19.464 7.660 1.00 71.44 185 LYS A C 1
ATOM 1467 O O . LYS A 1 185 ? -6.084 19.350 6.828 1.00 71.44 185 LYS A O 1
ATOM 1472 N N . PRO A 1 186 ? -8.277 19.262 7.330 1.00 67.88 186 PRO A N 1
ATOM 1473 C CA . PRO A 1 186 ? -8.702 19.057 5.944 1.00 67.88 186 PRO A CA 1
ATOM 1474 C C . PRO A 1 186 ? -8.579 20.361 5.128 1.00 67.88 186 PRO A C 1
ATOM 1476 O O . PRO A 1 186 ? -8.777 21.447 5.668 1.00 67.88 186 PRO A O 1
ATOM 1479 N N . GLY A 1 187 ? -8.264 20.271 3.828 1.00 66.50 187 GLY A N 1
ATOM 1480 C CA . GLY A 1 187 ? -8.247 21.422 2.904 1.00 66.50 187 GLY A CA 1
ATOM 1481 C C . GLY A 1 187 ? -7.041 21.490 1.953 1.00 66.50 187 GLY A C 1
ATOM 1482 O O . GLY A 1 187 ? -6.115 20.680 2.029 1.00 66.50 187 GLY A O 1
ATOM 1483 N N . LEU A 1 188 ? -7.040 22.479 1.052 1.00 68.19 188 LEU A N 1
ATOM 1484 C CA . LEU A 1 188 ? -5.997 22.727 0.039 1.00 68.19 188 LEU A CA 1
ATOM 1485 C C . LEU A 1 188 ? -4.975 23.795 0.496 1.00 68.19 188 LEU A C 1
ATOM 1487 O O . LEU A 1 188 ? -4.674 24.720 -0.244 1.00 68.19 188 LEU A O 1
ATOM 1491 N N . TYR A 1 189 ? -4.459 23.688 1.726 1.00 71.44 189 TYR A N 1
ATOM 1492 C CA . TYR A 1 189 ? -3.444 24.606 2.291 1.00 71.44 189 TYR A CA 1
ATOM 1493 C C . TYR A 1 189 ? -2.289 23.842 2.954 1.00 71.44 189 TYR A C 1
ATOM 1495 O O . TYR A 1 189 ? -2.425 22.642 3.170 1.00 71.44 189 TYR A O 1
ATOM 1503 N N . GLY A 1 190 ? -1.205 24.517 3.334 1.00 60.16 190 GLY A N 1
ATOM 1504 C CA . GLY A 1 190 ? -0.069 23.919 4.046 1.00 60.16 190 GLY A CA 1
ATOM 1505 C C . GLY A 1 190 ? 0.890 23.205 3.101 1.00 60.16 190 GLY A C 1
ATOM 1506 O O . GLY A 1 190 ? 0.808 21.990 2.924 1.00 60.16 190 GLY A O 1
ATOM 1507 N N . ASP A 1 191 ? 1.779 23.981 2.486 1.00 73.00 191 ASP A N 1
ATOM 1508 C CA . ASP A 1 191 ? 2.819 23.486 1.585 1.00 73.00 191 ASP A CA 1
ATOM 1509 C C . ASP A 1 191 ? 3.983 22.917 2.407 1.00 73.00 191 ASP A C 1
ATOM 1511 O O . ASP A 1 191 ? 4.970 23.594 2.681 1.00 73.00 191 ASP A O 1
ATOM 1515 N N . GLY A 1 192 ? 3.850 21.660 2.839 1.00 72.38 192 GLY A N 1
ATOM 1516 C CA . GLY A 1 192 ? 4.904 20.956 3.581 1.00 72.38 192 GLY A CA 1
ATOM 1517 C C . GLY A 1 192 ? 4.886 21.178 5.096 1.00 72.38 192 GLY A C 1
ATOM 1518 O O . GLY A 1 192 ? 5.833 20.789 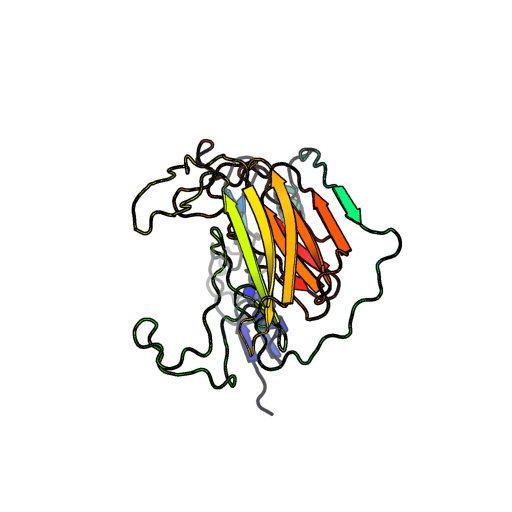5.778 1.00 72.38 192 GLY A O 1
ATOM 1519 N N . ASP A 1 193 ? 3.808 21.749 5.640 1.00 84.38 193 ASP A N 1
ATOM 1520 C CA . ASP A 1 193 ? 3.654 21.976 7.078 1.00 84.38 193 ASP A CA 1
ATOM 1521 C C . ASP A 1 193 ? 3.670 20.657 7.866 1.00 84.38 193 ASP A C 1
ATOM 1523 O O . ASP A 1 193 ? 2.866 19.742 7.642 1.00 84.38 193 ASP A O 1
ATOM 1527 N N . ALA A 1 194 ? 4.551 20.578 8.862 1.00 87.31 194 ALA A N 1
ATOM 1528 C CA . ALA A 1 194 ? 4.632 19.438 9.764 1.00 87.31 194 ALA A CA 1
ATOM 1529 C C . ALA A 1 194 ? 3.626 19.557 10.918 1.00 87.31 194 ALA A C 1
ATOM 1531 O O . ALA A 1 194 ? 3.408 20.628 11.486 1.00 87.31 194 ALA A O 1
ATOM 1532 N N . SER A 1 195 ? 3.031 18.431 11.313 1.00 88.06 195 SER A N 1
ATOM 1533 C CA . SER A 1 195 ? 2.260 18.366 12.552 1.00 88.06 195 SER A CA 1
ATOM 1534 C C . SER A 1 195 ? 3.162 18.601 13.761 1.00 88.06 195 SER A C 1
ATOM 1536 O O . SER A 1 195 ? 4.248 18.032 13.857 1.00 88.06 195 SER A O 1
ATOM 1538 N N . THR A 1 196 ? 2.679 19.402 14.710 1.00 89.44 196 THR A N 1
ATOM 1539 C CA . THR A 1 196 ? 3.351 19.631 15.994 1.00 89.44 196 THR A CA 1
ATOM 1540 C C . THR A 1 196 ? 3.169 18.472 16.976 1.00 89.44 196 THR A C 1
ATOM 1542 O O . THR A 1 196 ? 3.882 18.411 17.975 1.00 89.44 196 THR A O 1
ATOM 1545 N N . ASP A 1 197 ? 2.247 17.537 16.713 1.00 91.62 197 ASP A N 1
ATOM 1546 C CA . ASP A 1 197 ? 2.042 16.378 17.580 1.00 91.62 197 ASP A CA 1
ATOM 1547 C C . ASP A 1 197 ? 3.141 15.327 17.363 1.00 91.62 197 ASP A C 1
ATOM 1549 O O . ASP A 1 197 ? 3.125 14.521 16.423 1.00 91.62 197 ASP A O 1
ATOM 1553 N N . ARG A 1 198 ? 4.107 15.365 18.277 1.00 92.44 198 ARG A N 1
ATOM 1554 C CA . ARG A 1 198 ? 5.214 14.414 18.426 1.00 92.44 198 ARG A CA 1
ATOM 1555 C C . ARG A 1 198 ? 5.120 13.636 19.739 1.00 92.44 198 ARG A C 1
ATOM 1557 O O . ARG A 1 198 ? 6.109 13.066 20.181 1.00 92.44 198 ARG A O 1
ATOM 1564 N N . SER A 1 199 ? 3.952 13.649 20.379 1.00 94.88 199 SER A N 1
ATOM 1565 C CA . SER A 1 199 ? 3.758 13.010 21.677 1.00 94.88 199 SER A CA 1
ATOM 1566 C C . SER A 1 199 ? 3.860 11.486 21.596 1.00 94.88 199 SER A C 1
ATOM 1568 O O . SER A 1 199 ? 3.992 10.901 20.518 1.00 94.88 199 SER A O 1
ATOM 1570 N N . ARG A 1 200 ? 3.785 10.811 22.742 1.00 97.50 200 ARG A N 1
ATOM 1571 C CA . ARG A 1 200 ? 3.757 9.350 22.782 1.00 97.50 200 ARG A CA 1
ATOM 1572 C C . ARG A 1 200 ? 2.466 8.845 22.133 1.00 97.50 200 ARG A C 1
ATOM 1574 O O . ARG A 1 200 ? 1.376 9.305 22.456 1.00 97.50 200 ARG A O 1
ATOM 1581 N N . HIS A 1 201 ? 2.586 7.886 21.227 1.00 97.56 201 HIS A N 1
ATOM 1582 C CA . HIS A 1 201 ? 1.475 7.291 20.498 1.00 97.56 201 HIS A CA 1
ATOM 1583 C C . HIS A 1 201 ? 1.392 5.783 20.733 1.00 97.56 201 HIS A C 1
ATOM 1585 O O . HIS A 1 201 ? 2.396 5.121 21.002 1.00 97.56 201 HIS A O 1
ATOM 1591 N N . LYS A 1 202 ? 0.183 5.239 20.581 1.00 98.25 202 LYS A N 1
ATOM 1592 C CA . LYS A 1 202 ? -0.082 3.800 20.446 1.00 98.25 202 LYS A CA 1
ATOM 1593 C C . LYS A 1 202 ? -0.510 3.498 19.015 1.00 98.25 202 LYS A C 1
ATOM 1595 O O . LYS A 1 202 ? -1.532 4.019 18.572 1.00 98.25 202 LYS A O 1
ATOM 1600 N N . TRP A 1 203 ? 0.231 2.645 18.316 1.00 98.50 203 TRP A N 1
ATOM 1601 C CA . TRP A 1 203 ? -0.138 2.126 16.998 1.00 98.50 203 TRP A CA 1
ATOM 1602 C C . TRP A 1 203 ? -0.831 0.787 17.157 1.00 98.50 203 TRP A C 1
ATOM 1604 O O . TRP A 1 203 ? -0.267 -0.142 17.738 1.00 98.50 203 TRP A O 1
ATOM 1614 N N . ILE A 1 204 ? -2.065 0.699 16.675 1.00 98.56 204 ILE A N 1
ATOM 1615 C CA . ILE A 1 204 ? -2.957 -0.421 16.964 1.00 98.56 204 ILE A CA 1
ATOM 1616 C C . ILE A 1 204 ? -3.544 -0.956 15.658 1.00 98.56 204 ILE A C 1
ATOM 1618 O O . ILE A 1 204 ? -3.918 -0.191 14.766 1.00 98.56 204 ILE A O 1
ATOM 1622 N N . VAL A 1 205 ? -3.642 -2.280 15.567 1.00 98.75 205 VAL A N 1
ATOM 1623 C CA . VAL A 1 205 ? -4.437 -2.987 14.558 1.00 98.75 205 VAL A CA 1
ATOM 1624 C C . VAL A 1 205 ? -5.703 -3.505 15.233 1.00 98.75 205 VAL A C 1
ATOM 1626 O O . VAL A 1 205 ? -5.621 -4.189 16.253 1.00 98.75 205 VAL A O 1
ATOM 1629 N N . TYR A 1 206 ? -6.867 -3.196 14.671 1.00 98.62 206 TYR A N 1
ATOM 1630 C CA . TYR A 1 206 ? -8.149 -3.738 15.121 1.00 98.62 206 TYR A CA 1
ATOM 1631 C C . TYR A 1 206 ? -8.662 -4.766 14.125 1.00 98.62 206 TYR A C 1
ATOM 1633 O O . TYR A 1 206 ? -8.568 -4.548 12.917 1.00 98.62 206 TYR A O 1
ATOM 1641 N N . ALA A 1 207 ? -9.295 -5.819 14.634 1.00 98.56 207 ALA A N 1
ATOM 1642 C CA . ALA A 1 207 ? -10.250 -6.613 13.879 1.00 98.56 207 ALA A CA 1
ATOM 1643 C C . ALA A 1 207 ? -11.656 -6.383 14.418 1.00 98.56 207 ALA A C 1
ATOM 1645 O O . ALA A 1 207 ? -11.917 -6.498 15.616 1.00 98.56 207 ALA A O 1
ATOM 1646 N N . ILE A 1 208 ? -12.572 -6.093 13.509 1.00 98.75 208 ILE A N 1
ATOM 1647 C CA . ILE A 1 208 ? -13.967 -5.785 13.780 1.00 98.75 208 ILE A CA 1
ATOM 1648 C C . ILE A 1 208 ? -14.820 -6.835 13.076 1.00 98.75 208 ILE A C 1
ATOM 1650 O O . ILE A 1 208 ? -14.552 -7.230 11.940 1.00 98.75 208 ILE A O 1
ATOM 1654 N N . ASP A 1 209 ? -15.857 -7.300 13.754 1.00 98.12 209 ASP A N 1
ATOM 1655 C CA . ASP A 1 209 ? -16.845 -8.189 13.172 1.00 98.12 209 ASP A CA 1
ATOM 1656 C C . ASP A 1 209 ? -17.684 -7.415 12.145 1.00 98.12 209 ASP A C 1
ATOM 1658 O O . ASP A 1 209 ? -18.411 -6.479 12.485 1.00 98.12 209 ASP A O 1
ATOM 1662 N N . LYS A 1 210 ? -17.601 -7.814 10.872 1.00 95.62 210 LYS A N 1
ATOM 1663 C CA . LYS A 1 210 ? -18.260 -7.135 9.743 1.00 95.62 210 LYS A CA 1
ATOM 1664 C C . LYS A 1 210 ? -19.779 -7.043 9.912 1.00 95.62 210 LYS A C 1
ATOM 1666 O O . LYS A 1 210 ? -20.413 -6.133 9.373 1.00 95.62 210 LYS A O 1
ATOM 1671 N N . ARG A 1 211 ? -20.394 -7.984 10.633 1.00 95.69 211 ARG A N 1
ATOM 1672 C CA . ARG A 1 211 ? -21.855 -8.099 10.751 1.00 95.69 211 ARG A CA 1
ATOM 1673 C C . ARG A 1 211 ? -22.410 -7.219 11.862 1.00 95.69 211 ARG A C 1
ATOM 1675 O O . ARG A 1 211 ? -23.514 -6.692 11.700 1.00 95.69 211 ARG A O 1
ATOM 1682 N N . THR A 1 212 ? -21.670 -7.088 12.958 1.00 98.00 212 THR A N 1
ATOM 1683 C CA . THR A 1 212 ? -22.118 -6.453 14.205 1.00 98.00 212 THR A CA 1
ATOM 1684 C C . THR A 1 212 ? -21.400 -5.145 14.525 1.00 98.00 212 THR A C 1
ATOM 1686 O O . THR A 1 212 ? -21.905 -4.377 15.339 1.00 98.00 212 THR A O 1
ATOM 1689 N N . GLY A 1 213 ? -20.235 -4.887 13.926 1.00 98.12 213 GLY A N 1
ATOM 1690 C CA . GLY A 1 213 ? -19.382 -3.745 14.255 1.00 98.12 213 GLY A CA 1
ATOM 1691 C C . GLY A 1 213 ? -18.620 -3.901 15.574 1.00 98.12 213 GLY A C 1
ATOM 1692 O O . GLY A 1 213 ? -17.921 -2.982 15.994 1.00 98.12 213 GLY A O 1
ATOM 1693 N N . LYS A 1 214 ? -18.723 -5.041 16.263 1.00 98.50 214 LYS A N 1
ATOM 1694 C CA . LYS A 1 214 ? -18.003 -5.253 17.524 1.00 98.50 214 LYS A CA 1
ATOM 1695 C C . LYS A 1 214 ? -16.520 -5.491 17.263 1.00 98.50 214 LYS A C 1
ATOM 1697 O O . LYS A 1 214 ? -16.165 -6.231 16.348 1.00 98.50 214 LYS A O 1
ATOM 1702 N N . VAL A 1 215 ? -15.660 -4.906 18.093 1.00 98.56 215 VAL A N 1
ATOM 1703 C CA . VAL A 1 215 ? -14.231 -5.241 18.101 1.00 98.56 215 VAL A CA 1
ATOM 1704 C C . VAL A 1 215 ? -14.085 -6.698 18.542 1.00 98.56 215 VAL A C 1
ATOM 1706 O O . VAL A 1 215 ? -14.549 -7.075 19.615 1.00 98.56 215 VAL A O 1
ATOM 1709 N N . VAL A 1 216 ? -13.475 -7.516 17.687 1.00 98.38 216 VAL A N 1
ATOM 1710 C CA . VAL A 1 216 ? -13.151 -8.924 17.959 1.00 98.38 216 VAL A CA 1
ATOM 1711 C C . VAL A 1 216 ? -11.834 -9.002 18.716 1.00 98.38 216 VAL A C 1
ATOM 1713 O O . VAL A 1 216 ? -11.721 -9.726 19.701 1.00 98.38 216 VAL A O 1
ATOM 1716 N N . TRP A 1 217 ? -10.839 -8.245 18.259 1.00 98.56 217 TRP A N 1
ATOM 1717 C CA . TRP A 1 217 ? -9.563 -8.096 18.937 1.00 98.56 217 TRP A CA 1
ATOM 1718 C C . TRP A 1 217 ? -8.906 -6.768 18.563 1.00 98.56 217 TRP A C 1
ATOM 1720 O O . TRP A 1 217 ? -9.159 -6.203 17.499 1.00 98.56 217 TRP A O 1
ATOM 1730 N N . GLU A 1 218 ? -8.017 -6.306 19.436 1.00 98.25 218 GLU A N 1
ATOM 1731 C CA . GLU A 1 218 ? -7.091 -5.202 19.190 1.00 98.25 218 GLU A CA 1
ATOM 1732 C C . GLU A 1 218 ? -5.663 -5.654 19.508 1.00 98.25 218 GLU A C 1
ATOM 1734 O O . GLU A 1 218 ? -5.437 -6.463 20.417 1.00 98.25 218 GLU A O 1
ATOM 1739 N N . ARG A 1 219 ? -4.686 -5.175 18.739 1.00 98.62 219 ARG A N 1
ATOM 1740 C CA . ARG A 1 219 ? -3.268 -5.474 18.949 1.00 98.62 219 ARG A CA 1
ATOM 1741 C C . ARG A 1 219 ? -2.446 -4.207 18.904 1.00 98.62 219 ARG A C 1
ATOM 1743 O O . ARG A 1 219 ? -2.393 -3.534 17.879 1.00 98.62 219 ARG A O 1
ATOM 1750 N N . LEU A 1 220 ? -1.781 -3.922 20.020 1.00 98.56 220 LEU A N 1
ATOM 1751 C CA . LEU A 1 220 ? -0.744 -2.907 20.093 1.00 98.56 220 LEU A CA 1
ATOM 1752 C C . LEU A 1 220 ? 0.471 -3.397 19.296 1.00 98.56 220 LEU A C 1
ATOM 1754 O O . LEU A 1 220 ? 1.115 -4.375 19.674 1.00 98.56 220 LEU A O 1
ATOM 1758 N N . ALA A 1 221 ? 0.755 -2.728 18.186 1.00 98.38 221 ALA A N 1
ATOM 1759 C CA . ALA A 1 221 ? 1.927 -2.984 17.361 1.00 98.38 221 ALA A CA 1
ATOM 1760 C C . ALA A 1 221 ? 3.158 -2.273 17.935 1.00 98.38 221 ALA A C 1
ATOM 1762 O O . ALA A 1 221 ? 4.216 -2.877 18.119 1.00 98.38 221 ALA A O 1
ATOM 1763 N N . PHE A 1 222 ? 3.000 -0.995 18.279 1.00 98.44 222 PHE A N 1
ATOM 1764 C CA . PHE A 1 222 ? 4.071 -0.169 18.822 1.00 98.44 222 PHE A CA 1
ATOM 1765 C C . PHE A 1 222 ? 3.528 0.865 19.803 1.00 98.44 222 PHE A C 1
ATOM 1767 O O . PHE A 1 222 ? 2.410 1.359 19.647 1.00 98.44 222 PHE A O 1
ATOM 1774 N N . GLU A 1 223 ? 4.344 1.230 20.788 1.00 98.25 223 GLU A N 1
ATOM 1775 C CA . GLU A 1 223 ? 4.077 2.353 21.676 1.00 98.25 223 GLU A CA 1
ATOM 1776 C C . GLU A 1 223 ? 5.360 3.148 21.911 1.00 98.25 223 GLU A C 1
ATOM 1778 O O . GLU A 1 223 ? 6.382 2.592 22.309 1.00 98.25 223 GLU A O 1
ATOM 1783 N N . GLY A 1 224 ? 5.301 4.456 21.686 1.00 97.94 224 GLY A N 1
ATOM 1784 C CA . GLY A 1 224 ? 6.469 5.324 21.778 1.00 97.94 224 GLY A CA 1
ATOM 1785 C C . GLY A 1 224 ? 6.236 6.662 21.099 1.00 97.94 224 GLY A C 1
ATOM 1786 O O . GLY A 1 224 ? 5.134 6.961 20.649 1.00 97.94 224 GLY A O 1
ATOM 1787 N N . GLU A 1 225 ? 7.268 7.487 21.037 1.00 97.06 225 GLU A N 1
ATOM 1788 C CA . GLU A 1 225 ? 7.227 8.716 20.247 1.00 97.06 225 GLU A CA 1
ATOM 1789 C C . GLU A 1 225 ? 7.406 8.385 18.756 1.00 97.06 225 GLU A C 1
ATOM 1791 O O . GLU A 1 225 ? 8.141 7.451 18.410 1.00 97.06 225 GLU A O 1
ATOM 1796 N N . PRO A 1 226 ? 6.738 9.112 17.846 1.00 95.06 226 PRO A N 1
ATOM 1797 C CA . PRO A 1 226 ? 6.964 8.951 16.420 1.00 95.06 226 PRO A CA 1
ATOM 1798 C C . PRO A 1 226 ? 8.408 9.334 16.084 1.00 95.06 226 PRO A C 1
ATOM 1800 O O . PRO A 1 226 ? 8.897 10.389 16.492 1.00 95.06 226 PRO A O 1
ATOM 1803 N N . VAL A 1 227 ? 9.084 8.463 15.335 1.00 94.38 227 VAL A N 1
ATOM 1804 C CA . VAL A 1 227 ? 10.470 8.656 14.876 1.00 94.38 227 VAL A CA 1
ATOM 1805 C C . VAL A 1 227 ? 10.532 9.804 13.866 1.00 94.38 227 VAL A C 1
ATOM 1807 O O . VAL A 1 227 ? 11.299 10.752 14.044 1.00 94.38 227 VAL A O 1
ATOM 1810 N N . ASP A 1 228 ? 9.669 9.757 12.853 1.00 91.31 228 ASP A N 1
ATOM 1811 C CA . ASP A 1 228 ? 9.557 10.790 11.823 1.00 91.31 228 ASP A CA 1
ATOM 1812 C C . ASP A 1 228 ? 8.483 11.821 12.182 1.00 91.31 228 ASP A C 1
ATOM 1814 O O . ASP A 1 228 ? 7.589 11.574 12.998 1.00 91.31 228 ASP A O 1
ATOM 1818 N N . LYS A 1 229 ? 8.560 12.999 11.563 1.00 91.06 229 LYS A N 1
ATOM 1819 C CA . LYS A 1 229 ? 7.419 13.917 11.509 1.00 91.06 229 LYS A CA 1
ATOM 1820 C C . LYS A 1 229 ? 6.394 13.369 10.510 1.00 91.06 229 LYS A C 1
ATOM 1822 O O . LYS A 1 229 ? 6.612 12.405 9.780 1.00 91.06 229 LYS A O 1
ATOM 1827 N N . ARG A 1 230 ? 5.250 14.038 10.465 1.00 90.56 230 ARG A N 1
ATOM 1828 C CA . ARG A 1 230 ? 4.241 13.845 9.428 1.00 90.56 230 ARG A CA 1
ATOM 1829 C C . ARG A 1 230 ? 3.719 15.191 8.970 1.00 90.56 230 ARG A C 1
ATOM 1831 O O . ARG A 1 230 ? 3.709 16.149 9.749 1.00 90.56 230 ARG A O 1
ATOM 1838 N N . HIS A 1 231 ? 3.164 15.222 7.769 1.00 90.88 231 HIS A N 1
ATOM 1839 C CA . HIS A 1 231 ? 2.413 16.379 7.313 1.00 90.88 231 HIS A CA 1
ATOM 1840 C C . HIS A 1 231 ? 1.173 16.621 8.191 1.00 90.88 231 HIS A C 1
ATOM 1842 O O . HIS A 1 231 ? 0.559 15.669 8.691 1.00 90.88 231 HIS A O 1
ATOM 1848 N N . ILE A 1 232 ? 0.732 17.876 8.330 1.00 89.00 232 ILE A N 1
ATOM 1849 C CA . ILE A 1 232 ? -0.490 18.239 9.080 1.00 89.00 232 ILE A CA 1
ATOM 1850 C C . ILE A 1 232 ? -1.763 17.540 8.565 1.00 89.00 232 ILE A C 1
ATOM 1852 O O . ILE A 1 232 ? -2.727 17.385 9.317 1.00 89.00 232 ILE A O 1
ATOM 1856 N N . LYS A 1 233 ? -1.753 17.098 7.298 1.00 87.88 233 LYS A N 1
ATOM 1857 C CA . LYS A 1 233 ? -2.835 16.337 6.641 1.00 87.88 233 LYS A CA 1
ATOM 1858 C C . LYS A 1 233 ? -2.624 14.825 6.643 1.00 87.88 233 LYS A C 1
ATOM 1860 O O . LYS A 1 233 ? -3.393 14.121 6.009 1.00 87.88 233 LYS A O 1
ATOM 1865 N N . SER A 1 234 ? -1.556 14.319 7.243 1.00 89.94 234 SER A N 1
ATOM 1866 C CA . SER A 1 234 ? -1.298 12.880 7.326 1.00 89.94 234 SER A CA 1
ATOM 1867 C C . SER A 1 234 ? -1.634 12.371 8.725 1.00 89.94 234 SER A C 1
ATOM 1869 O O . SER A 1 234 ? -1.878 13.154 9.640 1.00 89.94 234 SER A O 1
ATOM 1871 N N . THR A 1 235 ? -1.610 11.059 8.916 1.00 93.00 235 THR A N 1
ATOM 1872 C CA . THR A 1 235 ? -1.684 10.413 10.231 1.00 93.00 235 THR A CA 1
ATOM 1873 C C . THR A 1 235 ? -0.464 9.515 10.404 1.00 93.00 235 THR A C 1
ATOM 1875 O O . THR A 1 235 ? 0.202 9.178 9.428 1.00 93.00 235 THR A O 1
ATOM 1878 N N . TYR A 1 236 ? -0.173 9.076 11.628 1.00 95.12 236 TYR A N 1
ATOM 1879 C CA . TYR A 1 236 ? 0.854 8.047 11.828 1.00 95.12 236 TYR A CA 1
ATOM 1880 C C . TYR A 1 236 ? 0.359 6.625 11.478 1.00 95.12 236 TYR A C 1
ATOM 1882 O O . TYR A 1 236 ? 1.095 5.661 11.662 1.00 95.12 236 TYR A O 1
ATOM 1890 N N . ALA A 1 237 ? -0.865 6.483 10.953 1.00 96.25 237 ALA A N 1
ATOM 1891 C CA . ALA A 1 237 ? -1.464 5.229 10.489 1.00 96.25 237 ALA A CA 1
ATOM 1892 C C . ALA A 1 237 ? -2.115 5.409 9.100 1.00 96.25 237 ALA A C 1
ATOM 1894 O O . ALA A 1 237 ? -3.292 5.110 8.893 1.00 96.25 237 ALA A O 1
ATOM 1895 N N . SER A 1 238 ? -1.358 5.970 8.151 1.00 95.50 238 SER A N 1
ATOM 1896 C CA . SER A 1 238 ? -1.848 6.259 6.793 1.00 95.50 238 SER A CA 1
ATOM 1897 C C . SER A 1 238 ? -1.811 5.049 5.853 1.00 95.50 238 SER A C 1
ATOM 1899 O O . SER A 1 238 ? -2.649 4.947 4.959 1.00 95.50 238 SER A O 1
ATOM 1901 N N . SER A 1 239 ? -0.885 4.110 6.053 1.00 96.94 239 SER A N 1
ATOM 1902 C CA . SER A 1 239 ? -0.783 2.914 5.212 1.00 96.94 239 SER A CA 1
ATOM 1903 C C . SER A 1 239 ? -1.927 1.938 5.476 1.00 96.94 239 SER A C 1
ATOM 1905 O O . SER A 1 239 ? -2.225 1.585 6.620 1.00 96.94 239 SER A O 1
ATOM 1907 N N . THR A 1 240 ? -2.556 1.480 4.397 1.00 98.31 240 THR A N 1
ATOM 1908 C CA . THR A 1 240 ? -3.636 0.491 4.433 1.00 98.31 240 THR A CA 1
ATOM 1909 C C . THR A 1 240 ? -3.054 -0.893 4.725 1.00 98.31 240 THR A C 1
ATOM 1911 O O . THR A 1 240 ? -2.105 -1.284 4.047 1.00 98.31 240 THR A O 1
ATOM 1914 N N . PRO A 1 241 ? -3.565 -1.648 5.715 1.00 98.38 241 PRO A N 1
ATOM 1915 C CA . PRO A 1 241 ? -3.101 -3.014 5.945 1.00 98.38 241 PRO A CA 1
ATOM 1916 C C . PRO A 1 241 ? -3.440 -3.927 4.754 1.00 98.38 241 PRO A C 1
ATOM 1918 O O . PRO A 1 241 ? -4.268 -3.585 3.914 1.00 98.38 241 PRO A O 1
ATOM 1921 N N . ALA A 1 242 ? -2.830 -5.107 4.693 1.00 98.38 242 ALA A N 1
ATOM 1922 C CA . ALA A 1 242 ? -3.148 -6.132 3.699 1.00 98.38 242 ALA A CA 1
ATOM 1923 C C . ALA A 1 242 ? -3.469 -7.470 4.369 1.00 98.38 242 ALA A C 1
ATOM 1925 O O . ALA A 1 242 ? -2.900 -7.796 5.409 1.00 98.38 242 ALA A O 1
ATOM 1926 N N . THR A 1 243 ? -4.369 -8.251 3.778 1.00 98.00 243 THR A N 1
ATOM 1927 C CA . THR A 1 243 ? -4.722 -9.595 4.248 1.00 98.00 243 THR A CA 1
ATOM 1928 C C . THR A 1 243 ? -5.016 -10.537 3.087 1.00 98.00 243 THR A C 1
ATOM 1930 O O . THR A 1 243 ? -5.576 -10.135 2.073 1.00 98.00 243 THR A O 1
ATOM 1933 N N . ASP A 1 244 ? -4.665 -11.807 3.252 1.00 96.06 244 ASP A N 1
ATOM 1934 C CA . ASP A 1 244 ? -5.015 -12.915 2.357 1.00 96.06 244 ASP A CA 1
ATOM 1935 C C . ASP A 1 244 ? -5.995 -13.905 3.022 1.00 96.06 244 ASP A C 1
ATOM 1937 O O . ASP A 1 244 ? -6.154 -15.045 2.584 1.00 96.06 244 ASP A O 1
ATOM 1941 N N . GLY A 1 245 ? -6.595 -13.499 4.148 1.00 96.25 245 GLY A N 1
ATOM 1942 C CA . GLY A 1 245 ? -7.477 -14.335 4.959 1.00 96.25 245 GLY A CA 1
ATOM 1943 C C . GLY A 1 245 ? -6.787 -15.296 5.917 1.00 96.25 245 GLY A C 1
ATOM 1944 O O . GLY A 1 245 ? -7.472 -15.911 6.734 1.00 96.25 245 GLY A O 1
ATOM 1945 N N . ARG A 1 246 ? -5.460 -15.421 5.849 1.00 96.69 246 ARG A N 1
ATOM 1946 C CA . ARG A 1 246 ? -4.644 -16.201 6.792 1.00 96.69 246 ARG A CA 1
ATOM 1947 C C . ARG A 1 246 ? -3.906 -15.275 7.742 1.00 96.69 246 ARG A C 1
ATOM 1949 O O . ARG A 1 246 ? -3.900 -15.507 8.952 1.00 96.69 246 ARG A O 1
ATOM 1956 N N . ILE A 1 247 ? -3.337 -14.207 7.187 1.00 97.44 247 ILE A N 1
ATOM 1957 C CA . ILE A 1 247 ? -2.586 -13.184 7.913 1.00 97.44 247 ILE A CA 1
ATOM 1958 C C . ILE A 1 247 ? -3.139 -11.787 7.645 1.00 97.44 247 ILE A C 1
ATOM 1960 O O . ILE A 1 247 ? -3.817 -11.547 6.647 1.00 97.44 247 ILE A O 1
ATOM 1964 N N . VAL A 1 248 ? -2.816 -10.853 8.530 1.00 98.38 248 VAL A N 1
ATOM 1965 C CA . VAL A 1 248 ? -2.972 -9.414 8.333 1.00 98.38 248 VAL A CA 1
ATOM 1966 C C . VAL A 1 248 ? -1.636 -8.733 8.599 1.00 98.38 248 VAL A C 1
ATOM 1968 O O . VAL A 1 248 ? -0.993 -8.977 9.622 1.00 98.38 248 VAL A O 1
ATOM 1971 N N . VAL A 1 249 ? -1.218 -7.887 7.664 1.00 98.56 249 VAL A N 1
ATOM 1972 C CA . VAL A 1 249 ? 0.047 -7.157 7.706 1.00 98.56 249 VAL A CA 1
ATOM 1973 C C . VAL A 1 249 ? -0.244 -5.667 7.758 1.00 98.56 249 VAL A C 1
ATOM 1975 O O . VAL A 1 249 ? -0.940 -5.131 6.897 1.00 98.56 249 VAL A O 1
ATOM 1978 N N . ALA A 1 250 ? 0.302 -4.994 8.763 1.00 98.44 250 ALA A N 1
ATOM 1979 C CA . ALA A 1 250 ? 0.212 -3.554 8.942 1.00 98.44 250 ALA A CA 1
ATOM 1980 C C . ALA A 1 250 ? 1.612 -2.937 8.916 1.00 98.44 250 ALA A C 1
ATOM 1982 O O . ALA A 1 250 ? 2.562 -3.505 9.454 1.00 98.44 250 ALA A O 1
ATOM 1983 N N . TRP A 1 251 ? 1.732 -1.758 8.316 1.00 98.12 251 TRP A N 1
ATOM 1984 C CA . TRP A 1 251 ? 2.971 -0.991 8.303 1.00 98.12 251 TRP A CA 1
ATOM 1985 C C . TRP A 1 251 ? 2.721 0.408 8.850 1.00 98.12 251 TRP A C 1
ATOM 1987 O O . TRP A 1 251 ? 1.744 1.061 8.488 1.00 98.12 251 TRP A O 1
ATOM 1997 N N . PHE A 1 252 ? 3.612 0.850 9.731 1.00 97.25 252 PHE A N 1
ATOM 1998 C CA . PHE A 1 252 ? 3.508 2.121 10.436 1.00 97.25 252 PHE A CA 1
ATOM 1999 C C . PHE A 1 252 ? 4.735 3.002 10.173 1.00 97.25 252 PHE A C 1
ATOM 2001 O O . PHE A 1 252 ? 5.243 3.644 11.079 1.00 97.25 252 PHE A O 1
ATOM 2008 N N . GLY A 1 253 ? 5.256 3.015 8.941 1.00 94.88 253 GLY A N 1
ATOM 2009 C CA . GLY A 1 253 ? 6.456 3.786 8.605 1.00 94.88 253 GLY A CA 1
ATOM 2010 C C . GLY A 1 253 ? 7.685 3.292 9.374 1.00 94.88 253 GLY A C 1
ATOM 2011 O O . GLY A 1 253 ? 7.928 2.085 9.464 1.00 94.88 253 GLY A O 1
ATOM 2012 N N . SER A 1 254 ? 8.441 4.223 9.956 1.00 94.94 254 SER A N 1
ATOM 2013 C CA . SER A 1 254 ? 9.635 3.925 10.762 1.00 94.94 254 SER A CA 1
ATOM 2014 C C . SER A 1 254 ? 9.350 3.180 12.067 1.00 94.94 254 SER A C 1
ATOM 2016 O O . SER A 1 254 ? 10.279 2.753 12.742 1.00 94.94 254 SER A O 1
ATOM 2018 N N . GLN A 1 255 ? 8.083 3.015 12.451 1.00 96.50 255 GLN A N 1
ATOM 2019 C CA . GLN A 1 255 ? 7.708 2.201 13.608 1.00 96.50 255 GLN A CA 1
ATOM 2020 C C . GLN A 1 255 ? 7.744 0.701 13.275 1.00 96.50 255 GLN A C 1
ATOM 2022 O O . GLN A 1 255 ? 7.785 -0.117 14.186 1.00 96.50 255 GLN A O 1
ATOM 2027 N N . GLY A 1 256 ? 7.767 0.334 11.988 1.00 96.69 256 GLY A N 1
ATOM 2028 C CA . GLY A 1 256 ? 7.979 -1.038 11.528 1.00 96.69 256 GLY A CA 1
ATOM 2029 C C . GLY A 1 256 ? 6.768 -1.690 10.862 1.00 96.69 256 GLY A C 1
ATOM 2030 O O . GLY A 1 256 ? 5.688 -1.103 10.722 1.00 96.69 256 GLY A O 1
ATOM 2031 N N . VAL A 1 257 ? 6.985 -2.927 10.413 1.00 98.19 257 VAL A N 1
ATOM 2032 C CA . VAL A 1 257 ? 5.987 -3.809 9.788 1.00 98.19 257 VAL A CA 1
ATOM 2033 C C . VAL A 1 257 ? 5.597 -4.897 10.780 1.00 98.19 257 VAL A C 1
ATOM 2035 O O . VAL A 1 257 ? 6.463 -5.486 11.422 1.00 98.19 257 VAL A O 1
ATOM 2038 N N . TYR A 1 258 ? 4.309 -5.197 10.880 1.00 98.44 258 TYR A N 1
ATOM 2039 C CA . TYR A 1 258 ? 3.751 -6.125 11.857 1.00 98.44 258 TYR A CA 1
ATOM 2040 C C . TYR A 1 258 ? 2.804 -7.098 11.177 1.00 98.44 258 TYR A C 1
ATOM 2042 O O . TYR A 1 258 ? 1.900 -6.671 10.459 1.00 98.44 258 TYR A O 1
ATOM 2050 N N . ALA A 1 259 ? 2.985 -8.391 11.436 1.00 98.06 259 ALA A N 1
ATOM 2051 C CA . ALA A 1 259 ? 2.100 -9.434 10.948 1.00 98.06 259 ALA A CA 1
ATOM 2052 C C . ALA A 1 259 ? 1.443 -10.195 12.094 1.00 98.06 259 ALA A C 1
ATOM 2054 O O . ALA A 1 259 ? 2.102 -10.641 13.041 1.00 98.06 259 ALA A O 1
ATOM 2055 N N . TYR A 1 260 ? 0.140 -10.391 11.948 1.00 98.19 260 TYR A N 1
ATOM 2056 C CA . TYR A 1 260 ? -0.683 -11.217 12.816 1.00 98.19 260 TYR A CA 1
ATOM 2057 C C . TYR A 1 260 ? -1.401 -12.263 11.967 1.00 98.19 260 TYR A C 1
ATOM 2059 O O . TYR A 1 260 ? -1.650 -12.030 10.784 1.00 98.19 260 TYR A O 1
ATOM 2067 N N . ASP A 1 261 ? -1.773 -13.401 12.547 1.00 97.12 261 ASP A N 1
ATOM 2068 C CA . ASP A 1 261 ? -2.823 -14.213 11.935 1.00 97.12 261 ASP A CA 1
ATOM 2069 C C . ASP A 1 261 ? -4.174 -13.469 12.012 1.00 97.12 261 ASP A C 1
ATOM 2071 O O . ASP A 1 261 ? -4.333 -12.482 12.740 1.00 97.12 261 ASP A O 1
ATOM 2075 N N . VAL A 1 262 ? -5.184 -13.937 11.279 1.00 96.44 262 VAL A N 1
ATOM 2076 C CA . VAL A 1 262 ? -6.522 -13.306 11.302 1.00 96.44 262 VAL A CA 1
ATOM 2077 C C . VAL A 1 262 ? -7.242 -13.379 12.662 1.00 96.44 262 VAL A C 1
ATOM 2079 O O . VAL A 1 262 ? -8.223 -12.661 12.880 1.00 96.44 262 VAL A O 1
ATOM 2082 N N . ASN A 1 263 ? -6.756 -14.195 13.601 1.00 96.25 263 ASN A N 1
ATOM 2083 C CA . ASN A 1 263 ? -7.249 -14.283 14.979 1.00 96.25 263 ASN A CA 1
ATOM 2084 C C . ASN A 1 263 ? -6.486 -13.349 15.941 1.00 96.25 263 ASN A C 1
ATOM 2086 O O . ASN A 1 263 ? -6.830 -13.260 17.121 1.00 96.25 263 ASN A O 1
ATOM 2090 N N . GLY A 1 264 ? -5.487 -12.620 15.440 1.00 97.12 264 GLY A N 1
ATOM 2091 C CA . GLY A 1 264 ? -4.691 -11.659 16.190 1.00 97.12 264 GLY A CA 1
ATOM 2092 C C . GLY A 1 264 ? -3.464 -12.266 16.875 1.00 97.12 264 GLY A C 1
ATOM 2093 O O . GLY A 1 264 ? -2.864 -11.604 17.720 1.00 97.12 264 GLY A O 1
ATOM 2094 N N . THR A 1 265 ? -3.066 -13.501 16.576 1.00 97.31 265 THR A N 1
ATOM 2095 C CA . THR A 1 265 ? -1.798 -14.060 17.074 1.00 97.31 265 THR A CA 1
ATOM 2096 C C . THR A 1 265 ? -0.639 -13.362 16.373 1.00 97.31 265 THR A C 1
ATOM 2098 O O . THR A 1 265 ? -0.592 -13.341 15.146 1.00 97.31 265 THR A O 1
ATOM 2101 N N . ALA A 1 266 ? 0.306 -12.787 17.120 1.00 97.00 266 ALA A N 1
ATOM 2102 C CA . ALA A 1 266 ? 1.491 -12.166 16.529 1.00 97.00 266 ALA A CA 1
ATOM 2103 C C . ALA A 1 266 ? 2.382 -13.222 15.855 1.00 97.00 266 ALA A C 1
ATOM 2105 O O . ALA A 1 266 ? 2.684 -14.253 16.455 1.00 97.00 266 ALA A O 1
ATOM 2106 N N . LEU A 1 267 ? 2.811 -12.954 14.621 1.00 96.75 267 LEU A N 1
ATOM 2107 C CA . LEU A 1 267 ? 3.635 -13.869 13.827 1.00 96.75 267 LEU A CA 1
ATOM 2108 C C . LEU A 1 267 ? 5.082 -13.389 13.771 1.00 96.75 267 LEU A C 1
ATOM 2110 O O . LEU A 1 267 ? 6.011 -14.099 14.159 1.00 96.75 267 LEU A O 1
ATOM 2114 N N . TRP A 1 268 ? 5.268 -12.165 13.286 1.00 96.81 268 TRP A N 1
ATOM 2115 C CA . TRP A 1 268 ? 6.569 -11.530 13.152 1.00 96.81 268 TRP A CA 1
ATOM 2116 C C . TRP A 1 268 ? 6.425 -10.010 13.070 1.00 96.81 268 TRP A C 1
ATOM 2118 O O . TRP A 1 268 ? 5.353 -9.471 12.787 1.00 96.81 268 TRP A O 1
ATOM 2128 N N . LYS A 1 269 ? 7.539 -9.321 13.300 1.00 97.38 269 LYS A N 1
ATOM 2129 C CA . LYS A 1 269 ? 7.721 -7.897 13.037 1.00 97.38 269 LYS A CA 1
ATOM 2130 C C . LYS A 1 269 ? 9.012 -7.664 12.259 1.00 97.38 269 LYS A C 1
ATOM 2132 O O . LYS A 1 269 ? 9.961 -8.438 12.396 1.00 97.38 269 LYS A O 1
ATOM 2137 N N . VAL A 1 270 ? 9.051 -6.598 11.473 1.00 97.56 270 VAL A N 1
ATOM 2138 C CA . VAL A 1 270 ? 10.248 -6.136 10.767 1.00 97.56 270 VAL A CA 1
ATOM 2139 C C . VAL A 1 270 ? 10.514 -4.692 11.161 1.00 97.56 270 VAL A C 1
ATOM 2141 O O . VAL A 1 270 ? 9.682 -3.816 10.931 1.00 97.56 270 VAL A O 1
ATOM 2144 N N . ASP A 1 271 ? 11.680 -4.461 11.752 1.00 96.50 271 ASP A N 1
ATOM 2145 C CA . ASP A 1 271 ? 12.249 -3.134 11.952 1.00 96.50 271 ASP A CA 1
ATOM 2146 C C . ASP A 1 271 ? 13.030 -2.749 10.690 1.00 96.50 271 ASP A C 1
ATOM 2148 O O . ASP A 1 271 ? 13.977 -3.441 10.305 1.00 96.50 271 ASP A O 1
ATOM 2152 N N . LEU A 1 272 ? 12.590 -1.678 10.029 1.00 93.81 272 LEU A N 1
ATOM 2153 C CA . LEU A 1 272 ? 13.199 -1.145 8.809 1.00 93.81 272 LEU A CA 1
ATOM 2154 C C . LEU A 1 272 ? 14.213 -0.025 9.101 1.00 93.81 272 LEU A C 1
ATOM 2156 O O . LEU A 1 272 ? 14.845 0.478 8.171 1.00 93.81 272 LEU A O 1
ATOM 2160 N N . GLY A 1 273 ? 14.363 0.368 10.368 1.00 92.56 273 GLY A N 1
ATOM 2161 C CA . GLY A 1 273 ? 15.038 1.592 10.771 1.00 92.56 273 GLY A CA 1
ATOM 2162 C C . GLY A 1 273 ? 14.231 2.848 10.433 1.00 92.56 273 GLY A C 1
ATOM 2163 O O . GLY A 1 273 ? 13.078 2.791 9.998 1.00 92.56 273 GLY A O 1
ATOM 2164 N N . ARG A 1 274 ? 14.860 4.011 10.634 1.00 92.31 274 ARG A N 1
ATOM 2165 C CA . ARG A 1 274 ? 14.284 5.295 10.231 1.00 92.31 274 ARG A CA 1
ATOM 2166 C C . ARG A 1 274 ? 14.263 5.408 8.707 1.00 92.31 274 ARG A C 1
ATOM 2168 O O . ARG A 1 274 ? 15.292 5.226 8.061 1.00 92.31 274 ARG A O 1
ATOM 2175 N N . LEU A 1 275 ? 13.102 5.745 8.159 1.00 89.50 275 LEU A N 1
ATOM 2176 C CA . LEU A 1 275 ? 12.857 5.827 6.726 1.00 89.50 275 LEU A CA 1
ATOM 2177 C C . LEU A 1 275 ? 12.976 7.242 6.161 1.00 89.50 275 LEU A C 1
ATOM 2179 O O . LEU A 1 275 ? 13.310 7.368 4.993 1.00 89.50 275 LEU A O 1
ATOM 2183 N N . ASP A 1 276 ? 12.758 8.291 6.957 1.00 87.81 276 ASP A N 1
ATOM 2184 C CA . ASP A 1 276 ? 12.822 9.677 6.469 1.00 87.81 276 ASP A CA 1
ATOM 2185 C C . ASP A 1 276 ? 11.909 9.896 5.243 1.00 87.81 276 ASP A C 1
ATOM 2187 O O . ASP A 1 276 ? 12.333 10.048 4.090 1.00 87.81 276 ASP A O 1
ATOM 2191 N N . LEU A 1 277 ? 10.603 9.802 5.513 1.00 85.06 277 LEU A N 1
ATOM 2192 C CA . LEU A 1 277 ? 9.513 9.768 4.530 1.00 85.06 277 LEU A CA 1
ATOM 2193 C C . LEU A 1 277 ? 9.201 11.177 3.996 1.00 85.06 277 LEU A C 1
ATOM 2195 O O . LEU A 1 277 ? 8.085 11.690 4.138 1.00 85.06 277 LEU A O 1
ATOM 2199 N N . GLY A 1 278 ? 10.227 11.826 3.450 1.00 83.75 278 GLY A N 1
ATOM 2200 C CA . GLY A 1 278 ? 10.220 13.210 2.999 1.00 83.75 278 GLY A CA 1
ATOM 2201 C C . GLY A 1 278 ? 10.284 13.407 1.490 1.00 83.75 278 GLY A C 1
ATOM 2202 O O . GLY A 1 278 ? 10.453 12.468 0.712 1.00 83.75 278 GLY A O 1
ATOM 2203 N N . ALA A 1 279 ? 10.126 14.661 1.065 1.00 80.12 279 ALA A N 1
ATOM 2204 C CA . ALA A 1 279 ? 10.237 15.035 -0.344 1.00 80.12 279 ALA A CA 1
ATOM 2205 C C . ALA A 1 279 ? 11.694 14.919 -0.812 1.00 80.12 279 ALA A C 1
ATOM 2207 O O . ALA A 1 279 ? 12.583 15.514 -0.202 1.00 80.12 279 ALA A O 1
ATOM 2208 N N . TYR A 1 280 ? 11.951 14.208 -1.914 1.00 74.88 280 TYR A N 1
ATOM 2209 C CA . TYR A 1 280 ? 13.315 13.996 -2.429 1.00 74.88 280 TYR A CA 1
ATOM 2210 C C . TYR A 1 280 ? 14.076 15.303 -2.734 1.00 74.88 280 TYR A C 1
ATOM 2212 O O . TYR A 1 280 ? 15.303 15.304 -2.778 1.00 74.88 280 TYR A O 1
ATOM 2220 N N . ASP A 1 281 ? 13.356 16.403 -2.950 1.00 76.25 281 ASP A N 1
ATOM 2221 C CA . ASP A 1 281 ? 13.849 17.738 -3.283 1.00 76.25 281 ASP A CA 1
ATOM 2222 C C . ASP A 1 281 ? 13.767 18.746 -2.120 1.00 76.25 281 ASP A C 1
ATOM 2224 O O . ASP A 1 281 ? 14.380 19.810 -2.205 1.00 76.25 281 ASP A O 1
ATOM 2228 N N . VAL A 1 282 ? 13.078 18.419 -1.014 1.00 81.50 282 VAL A N 1
ATOM 2229 C CA . VAL A 1 282 ? 12.907 19.317 0.148 1.00 81.50 282 VAL A CA 1
ATOM 2230 C C . VAL A 1 282 ? 13.208 18.593 1.477 1.00 81.50 282 VAL A C 1
ATOM 2232 O O . VAL A 1 282 ? 12.294 18.088 2.127 1.00 81.50 282 VAL A O 1
ATOM 2235 N N . PRO A 1 283 ? 14.476 18.584 1.946 1.00 77.06 283 PRO A N 1
ATOM 2236 C CA . PRO A 1 283 ? 14.915 17.834 3.140 1.00 77.06 283 PRO A CA 1
ATOM 2237 C C . PRO A 1 283 ? 14.271 18.171 4.474 1.00 77.06 283 PRO A C 1
ATOM 2239 O O . PRO A 1 283 ? 14.311 17.364 5.393 1.00 77.06 283 PRO A O 1
ATOM 2242 N N . ALA A 1 284 ? 13.669 19.347 4.611 1.00 79.94 284 ALA A N 1
ATOM 2243 C CA . ALA A 1 284 ? 12.994 19.706 5.853 1.00 79.94 284 ALA A CA 1
ATOM 2244 C C . ALA A 1 284 ? 11.589 19.084 5.984 1.00 79.94 284 ALA A C 1
ATOM 2246 O O . ALA A 1 284 ? 11.014 19.123 7.078 1.00 79.94 284 ALA A O 1
ATOM 2247 N N . VAL A 1 285 ? 11.030 18.557 4.886 1.00 83.50 285 VAL A N 1
ATOM 2248 C CA . VAL A 1 285 ? 9.630 18.136 4.789 1.00 83.50 285 VAL A CA 1
ATOM 2249 C C . VAL A 1 285 ? 9.520 16.623 4.873 1.00 83.50 285 VAL A C 1
ATOM 2251 O O . VAL A 1 285 ? 10.032 15.911 4.017 1.00 83.50 285 VAL A O 1
ATOM 2254 N N . GLU A 1 286 ? 8.759 16.153 5.857 1.00 83.44 286 GLU A N 1
ATOM 2255 C CA . GLU A 1 286 ? 8.417 14.746 6.066 1.00 83.44 286 GLU A CA 1
ATOM 2256 C C . GLU A 1 286 ? 6.893 14.589 5.940 1.00 83.44 286 GLU A C 1
ATOM 2258 O O . GLU A 1 286 ? 6.119 15.126 6.741 1.00 83.44 286 GLU A O 1
ATOM 2263 N N . TRP A 1 287 ? 6.445 13.861 4.917 1.00 86.88 287 TRP A N 1
ATOM 2264 C CA . TRP A 1 287 ? 5.023 13.677 4.614 1.00 86.88 287 TRP A CA 1
ATOM 2265 C C . TRP A 1 287 ? 4.386 12.568 5.456 1.00 86.88 287 TRP A C 1
ATOM 2267 O O . TRP A 1 287 ? 3.210 12.658 5.834 1.00 86.88 287 TRP A O 1
ATOM 2277 N N . GLY A 1 288 ? 5.180 11.553 5.793 1.00 88.69 288 GLY A N 1
ATOM 2278 C CA . GLY A 1 288 ? 4.711 10.271 6.310 1.00 88.69 288 GLY A CA 1
ATOM 2279 C C . GLY A 1 288 ? 4.448 9.263 5.181 1.00 88.69 288 GLY A C 1
ATOM 2280 O O . GLY A 1 288 ? 4.574 9.599 4.002 1.00 88.69 288 GLY A O 1
ATOM 2281 N N . PRO A 1 289 ? 4.099 8.011 5.518 1.00 89.06 289 PRO A N 1
ATOM 2282 C CA . PRO A 1 289 ? 4.021 6.939 4.532 1.00 89.06 289 PRO A CA 1
ATOM 2283 C C . PRO A 1 289 ? 2.780 7.078 3.642 1.00 89.06 289 PRO A C 1
ATOM 2285 O O . PRO A 1 289 ? 1.687 7.377 4.129 1.00 89.06 289 PRO A O 1
ATOM 2288 N N . ALA A 1 290 ? 2.952 6.813 2.343 1.00 85.38 290 ALA A N 1
ATOM 2289 C CA . ALA A 1 290 ? 1.874 6.803 1.346 1.00 85.38 290 ALA A CA 1
ATOM 2290 C C . ALA A 1 290 ? 1.653 5.423 0.700 1.00 85.38 290 ALA A C 1
ATOM 2292 O O . ALA A 1 290 ? 0.554 5.121 0.235 1.00 85.38 290 ALA A O 1
ATOM 2293 N N . SER A 1 291 ? 2.674 4.565 0.682 1.00 93.19 291 SER A N 1
ATOM 2294 C CA . SER A 1 291 ? 2.562 3.189 0.203 1.00 93.19 291 SER A CA 1
ATOM 2295 C C . SER A 1 291 ? 1.889 2.285 1.243 1.00 93.19 291 SER A C 1
ATOM 2297 O O . SER A 1 291 ? 1.717 2.632 2.415 1.00 93.19 291 SER A O 1
ATOM 2299 N N . SER A 1 292 ? 1.440 1.118 0.792 1.00 96.88 292 SER A N 1
ATOM 2300 C CA . SER A 1 292 ? 0.801 0.087 1.613 1.00 96.88 292 SER A CA 1
ATOM 2301 C C . SER A 1 292 ? 1.406 -1.276 1.266 1.00 96.88 292 SER A C 1
ATOM 2303 O O . SER A 1 292 ? 1.790 -1.467 0.109 1.00 96.88 292 SER A O 1
ATOM 2305 N N . PRO A 1 293 ? 1.513 -2.215 2.224 1.00 97.31 293 PRO A N 1
ATOM 2306 C CA . PRO A 1 293 ? 1.952 -3.573 1.929 1.00 97.31 293 PRO A CA 1
ATOM 2307 C C . PRO A 1 293 ? 1.012 -4.250 0.927 1.00 97.31 293 PRO A C 1
ATOM 2309 O O . PRO A 1 293 ? -0.195 -3.999 0.913 1.00 97.31 293 PRO A O 1
ATOM 2312 N N . ILE A 1 294 ? 1.567 -5.154 0.127 1.00 95.75 294 ILE A N 1
ATOM 2313 C CA . ILE A 1 294 ? 0.810 -6.120 -0.672 1.00 95.75 294 ILE A CA 1
ATOM 2314 C C . ILE A 1 294 ? 1.224 -7.531 -0.265 1.00 95.75 294 ILE A C 1
ATOM 2316 O O . ILE A 1 294 ? 2.364 -7.755 0.137 1.00 95.75 294 ILE A O 1
ATOM 2320 N N . ILE A 1 295 ? 0.295 -8.476 -0.364 1.00 95.69 295 ILE A N 1
ATOM 2321 C CA . ILE A 1 295 ? 0.582 -9.899 -0.185 1.00 95.69 295 ILE A CA 1
ATOM 2322 C C . ILE A 1 295 ? 0.453 -10.543 -1.557 1.00 95.69 295 ILE A C 1
ATOM 2324 O O . ILE A 1 295 ? -0.586 -10.411 -2.207 1.00 95.69 295 ILE A O 1
ATOM 2328 N N . TRP A 1 296 ? 1.517 -11.201 -1.994 1.00 90.75 296 TRP A N 1
ATOM 2329 C CA . TRP A 1 296 ? 1.559 -11.935 -3.247 1.00 90.75 296 TRP A CA 1
ATOM 2330 C C . TRP A 1 296 ? 2.209 -13.293 -2.997 1.00 90.75 296 TRP A C 1
ATOM 2332 O O . TRP A 1 296 ? 3.374 -13.355 -2.617 1.00 90.75 296 TRP A O 1
ATOM 2342 N N . ASP A 1 297 ? 1.440 -14.363 -3.192 1.00 87.31 297 ASP A N 1
ATOM 2343 C CA . ASP A 1 297 ? 1.822 -15.735 -2.852 1.00 87.31 297 ASP A CA 1
ATOM 2344 C C . ASP A 1 297 ? 2.290 -15.878 -1.389 1.00 87.31 297 ASP A C 1
ATOM 2346 O O . ASP A 1 297 ? 1.482 -15.783 -0.459 1.00 87.31 297 ASP A O 1
ATOM 2350 N N . ASP A 1 298 ? 3.575 -16.140 -1.178 1.00 88.38 298 ASP A N 1
ATOM 2351 C CA . ASP A 1 298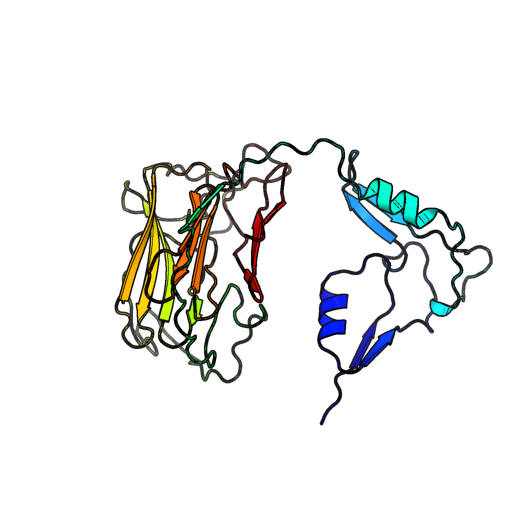 ? 4.233 -16.280 0.119 1.00 88.38 298 ASP A CA 1
ATOM 2352 C C . ASP A 1 298 ? 5.047 -15.040 0.522 1.00 88.38 298 ASP A C 1
ATOM 2354 O O . ASP A 1 298 ? 5.675 -15.035 1.582 1.00 88.38 298 ASP A O 1
ATOM 2358 N N . LEU A 1 299 ? 4.994 -13.973 -0.281 1.00 93.06 299 LEU A N 1
ATOM 2359 C CA . LEU A 1 299 ? 5.719 -12.730 -0.058 1.00 93.06 299 LEU A CA 1
ATOM 2360 C C . LEU A 1 299 ? 4.799 -11.626 0.459 1.00 93.06 299 LEU A C 1
ATOM 2362 O O . LEU A 1 299 ? 3.722 -11.354 -0.081 1.00 93.06 299 LEU A O 1
ATOM 2366 N N . VAL A 1 300 ? 5.284 -10.901 1.461 1.00 95.62 300 VAL A N 1
ATOM 2367 C CA . VAL A 1 300 ? 4.825 -9.538 1.731 1.00 95.62 300 VAL A CA 1
ATOM 2368 C C . VAL A 1 300 ? 5.723 -8.619 0.932 1.00 95.62 300 VAL A C 1
ATOM 2370 O O . VAL A 1 300 ? 6.924 -8.707 1.087 1.00 95.62 300 VAL A O 1
ATOM 2373 N N . ILE A 1 301 ? 5.198 -7.732 0.097 1.00 96.25 301 ILE A N 1
ATOM 2374 C CA . ILE A 1 301 ? 6.018 -6.768 -0.647 1.00 96.25 301 ILE A CA 1
ATOM 2375 C C . ILE A 1 301 ? 5.659 -5.369 -0.166 1.00 96.25 301 ILE A C 1
ATOM 2377 O O . ILE A 1 301 ? 4.483 -5.017 -0.046 1.00 96.25 301 ILE A O 1
ATOM 2381 N N . LEU A 1 302 ? 6.678 -4.563 0.115 1.00 96.31 302 LEU A N 1
ATOM 2382 C CA . LEU A 1 302 ? 6.504 -3.195 0.578 1.00 96.31 302 LEU A CA 1
ATOM 2383 C C . LEU A 1 302 ? 7.497 -2.261 -0.113 1.00 96.31 302 LEU A C 1
ATOM 2385 O O . LEU A 1 302 ? 8.707 -2.481 -0.080 1.00 96.31 302 LEU A O 1
ATOM 2389 N N . GLN A 1 303 ? 6.960 -1.202 -0.714 1.00 94.56 303 GLN A N 1
ATOM 2390 C CA . GLN A 1 303 ? 7.727 -0.087 -1.257 1.00 94.56 303 GLN A CA 1
ATOM 2391 C C . GLN A 1 303 ? 7.973 0.944 -0.153 1.00 94.56 303 GLN A C 1
ATOM 2393 O O . GLN A 1 303 ? 7.023 1.497 0.399 1.00 94.56 303 GLN A O 1
ATOM 2398 N N . CYS A 1 304 ? 9.237 1.206 0.148 1.00 92.19 304 CYS A N 1
ATOM 2399 C CA . CYS A 1 304 ? 9.689 2.193 1.119 1.00 92.19 304 CYS A CA 1
ATOM 2400 C C . CYS A 1 304 ? 10.269 3.390 0.360 1.00 92.19 304 CYS A C 1
ATOM 2402 O O . CYS A 1 304 ? 11.449 3.388 -0.007 1.00 92.19 304 CYS A O 1
ATOM 2404 N N . ASP A 1 305 ? 9.417 4.379 0.091 1.00 88.31 305 ASP A N 1
ATOM 2405 C CA . ASP A 1 305 ? 9.837 5.632 -0.531 1.00 88.31 305 ASP A CA 1
ATOM 2406 C C . ASP A 1 305 ? 10.406 6.564 0.533 1.00 88.31 305 ASP A C 1
ATOM 2408 O O . ASP A 1 305 ? 9.698 7.042 1.419 1.00 88.31 305 ASP A O 1
ATOM 2412 N N . ASN A 1 306 ? 11.699 6.817 0.410 1.00 85.56 306 ASN A N 1
ATOM 2413 C CA . ASN A 1 306 ? 12.494 7.605 1.334 1.00 85.56 306 ASN A CA 1
ATOM 2414 C C . ASN A 1 306 ? 13.166 8.735 0.560 1.00 85.56 306 ASN A C 1
ATOM 2416 O O . ASN A 1 306 ? 13.404 8.606 -0.647 1.00 85.56 306 ASN A O 1
ATOM 2420 N N . GLN A 1 307 ? 13.572 9.791 1.261 1.00 81.50 307 GLN A N 1
ATOM 2421 C CA . GLN A 1 307 ? 14.123 10.975 0.614 1.00 81.50 307 GLN A CA 1
ATOM 2422 C C . GLN A 1 307 ? 15.296 10.679 -0.345 1.00 81.50 307 GLN A C 1
ATOM 2424 O O . GLN A 1 307 ? 15.329 11.163 -1.478 1.00 81.50 307 GLN A O 1
ATOM 2429 N N . THR A 1 308 ? 16.266 9.885 0.105 1.00 77.62 308 THR A N 1
ATOM 2430 C CA . THR A 1 308 ? 17.534 9.669 -0.614 1.00 77.62 308 THR A CA 1
ATOM 2431 C C . THR A 1 308 ? 17.806 8.208 -0.952 1.00 77.62 308 THR A C 1
ATOM 2433 O O . THR A 1 308 ? 18.604 7.927 -1.843 1.00 77.62 308 THR A O 1
ATOM 2436 N N . ASP A 1 309 ? 17.129 7.277 -0.284 1.00 80.75 309 ASP A N 1
ATOM 2437 C CA . ASP A 1 309 ? 17.523 5.870 -0.260 1.00 80.75 309 ASP A CA 1
ATOM 2438 C C . ASP A 1 309 ? 16.300 4.942 -0.310 1.00 80.75 309 ASP A C 1
ATOM 2440 O O . ASP A 1 309 ? 16.150 4.025 0.495 1.00 80.75 309 ASP A O 1
ATOM 2444 N N . SER A 1 310 ? 15.387 5.198 -1.247 1.00 87.56 310 SER A N 1
ATOM 2445 C CA . SER A 1 310 ? 14.180 4.381 -1.439 1.00 87.56 310 SER A CA 1
ATOM 2446 C C . SER A 1 310 ? 14.517 2.916 -1.761 1.00 87.56 310 SER A C 1
ATOM 2448 O O . SER A 1 310 ? 15.521 2.627 -2.418 1.00 87.56 310 SER A O 1
ATOM 2450 N N . PHE A 1 311 ? 13.689 1.977 -1.306 1.00 89.62 311 PHE A N 1
ATOM 2451 C CA . PHE A 1 311 ? 13.891 0.540 -1.522 1.00 89.62 311 PHE A CA 1
ATOM 2452 C C . PHE A 1 311 ? 12.580 -0.243 -1.517 1.00 89.62 311 PHE A C 1
ATOM 2454 O O . PHE A 1 311 ? 11.541 0.251 -1.098 1.00 89.62 311 PHE A O 1
ATOM 2461 N N . ILE A 1 312 ? 12.644 -1.495 -1.967 1.00 92.06 312 ILE A N 1
ATOM 2462 C CA . ILE A 1 312 ? 11.566 -2.472 -1.811 1.00 92.06 312 ILE A CA 1
ATOM 2463 C C . ILE A 1 312 ? 12.065 -3.553 -0.857 1.00 92.06 312 ILE A C 1
ATOM 2465 O O . ILE A 1 312 ? 13.210 -3.994 -0.968 1.00 92.06 312 ILE A O 1
ATOM 2469 N N . VAL A 1 313 ? 11.213 -3.977 0.072 1.00 92.19 313 VAL A N 1
ATOM 2470 C CA . VAL A 1 313 ? 11.464 -5.125 0.948 1.00 92.19 313 VAL A CA 1
ATOM 2471 C C . VAL A 1 313 ? 10.437 -6.217 0.664 1.00 92.19 313 VAL A C 1
ATOM 2473 O O . VAL A 1 313 ? 9.277 -5.918 0.375 1.00 92.19 313 VAL A O 1
ATOM 2476 N N . ALA A 1 314 ? 10.881 -7.473 0.735 1.00 91.44 314 ALA A N 1
ATOM 2477 C CA . ALA A 1 314 ? 10.030 -8.647 0.589 1.00 91.44 314 ALA A CA 1
ATOM 2478 C C . ALA A 1 314 ? 10.297 -9.671 1.715 1.00 91.44 314 ALA A C 1
ATOM 2480 O O . ALA A 1 314 ? 11.029 -10.633 1.475 1.00 91.44 314 ALA A O 1
ATOM 2481 N N . PRO A 1 315 ? 9.863 -9.398 2.966 1.00 77.06 315 PRO A N 1
ATOM 2482 C CA . PRO A 1 315 ? 10.181 -10.232 4.125 1.00 77.06 315 PRO A CA 1
ATOM 2483 C C . PRO A 1 315 ? 9.353 -11.515 4.233 1.00 77.06 315 PRO A C 1
ATOM 2485 O O . PRO A 1 315 ? 8.242 -11.587 3.664 1.00 77.06 315 PRO A O 1
#

Foldseek 3Di:
DDFFEAEEAAADPDDPVVVVSVVPGPYYHHPFQAWDDPPDRRFWDWDQFPVGIDILGQAWDPVPNGRDTNVRIHGPDPCSVVVVVVRVDDPPDADDFDKDKDFDPDFDDFDDFDDQVQWQFFCLRPPVVVDRPPNPDDPDADPPVRRVPQDDEDDAADAQADWTGGDQKTKAKHKHAPVPPDDADDDDDDPQAWDPRQGKIWIKMWIAGNRRRHTLDMDGLDIGTDPDIAGSRHHQHYAYWGDPRRKIWGQRAQSWIWIAGPNRHGGMTMHRHHQAQAALPDSVGHHGDDYYWDDDDPWTWTWRDGNPRTDIDTD

Radius of gyration: 24.09 Å; chains: 1; bounding box: 59×48×70 Å